Protein AF-A0A061QQW4-F1 (afdb_monomer)

pLDDT: mean 81.7, std 14.86, range [30.59, 96.06]

Nearest PDB structures (foldseek):
  6te3-assembly1_A-2  TM=8.964E-01  e=6.868E-09  Homo sapiens
  8smm-assembly1_A  TM=4.630E-01  e=2.307E-01  Xenopus laevis
  1hm8-assembly1_A  TM=4.402E-01  e=1.693E-01  Streptococcus pneumoniae
  6pd2-assembly2_B  TM=4.475E-01  e=5.838E-01  Treponema denticola ATCC 35405

Structure (mmCIF, N/CA/C/O backbone):
data_AF-A0A061QQW4-F1
#
_entry.id   AF-A0A061QQW4-F1
#
loop_
_atom_site.group_PDB
_atom_site.id
_atom_site.type_symbol
_atom_site.label_atom_id
_atom_site.label_alt_id
_atom_site.label_comp_id
_atom_site.label_asym_id
_atom_site.label_entity_id
_atom_site.label_seq_id
_atom_site.pdbx_PDB_ins_code
_atom_site.Cartn_x
_atom_site.Cartn_y
_atom_site.Cartn_z
_atom_site.occupancy
_atom_site.B_iso_or_equiv
_atom_site.auth_seq_id
_atom_site.auth_comp_id
_atom_site.auth_asym_id
_atom_site.auth_atom_id
_atom_site.pdbx_PDB_model_num
ATOM 1 N N . ARG A 1 1 ? -11.847 -22.173 -3.938 1.00 60.91 1 ARG A N 1
ATOM 2 C CA . ARG A 1 1 ? -11.052 -22.830 -2.887 1.00 60.91 1 ARG A CA 1
ATOM 3 C C . ARG A 1 1 ? -9.997 -21.823 -2.465 1.00 60.91 1 ARG A C 1
ATOM 5 O O . ARG A 1 1 ? -9.435 -21.205 -3.359 1.00 60.91 1 ARG A O 1
ATOM 12 N N . ILE A 1 2 ? -9.847 -21.577 -1.167 1.00 75.25 2 ILE A N 1
ATOM 13 C CA . ILE A 1 2 ? -8.764 -20.744 -0.624 1.00 75.25 2 ILE A CA 1
ATOM 14 C C . ILE A 1 2 ? -7.499 -21.617 -0.638 1.00 75.25 2 ILE A C 1
ATOM 16 O O . ILE A 1 2 ? -7.604 -22.810 -0.339 1.00 75.25 2 ILE A O 1
ATOM 20 N N . GLY A 1 3 ? -6.364 -21.086 -1.093 1.00 79.44 3 GLY A N 1
ATOM 21 C CA . GLY A 1 3 ? -5.099 -21.821 -1.121 1.00 79.44 3 GLY A CA 1
ATOM 22 C C . GLY A 1 3 ? -4.422 -21.847 0.252 1.00 79.44 3 GLY A C 1
ATOM 23 O O . GLY A 1 3 ? -4.821 -21.146 1.180 1.00 79.44 3 GLY A O 1
ATOM 24 N N . GLU A 1 4 ? -3.397 -22.686 0.407 1.00 81.19 4 GLU A N 1
ATOM 25 C CA . GLU A 1 4 ? -2.678 -22.854 1.685 1.00 81.19 4 GLU A CA 1
ATOM 26 C C . GLU A 1 4 ? -2.029 -21.556 2.177 1.00 81.19 4 GLU A C 1
ATOM 28 O O . GLU A 1 4 ? -1.997 -21.263 3.372 1.00 81.19 4 GLU A O 1
ATOM 33 N N . ARG A 1 5 ? -1.536 -20.763 1.230 1.00 81.75 5 ARG A N 1
ATOM 34 C CA . ARG A 1 5 ? -0.891 -19.476 1.463 1.00 81.75 5 ARG A CA 1
ATOM 35 C C . ARG A 1 5 ? -1.867 -18.442 2.017 1.00 81.75 5 ARG A C 1
ATOM 37 O O . ARG A 1 5 ? -1.595 -17.809 3.034 1.00 81.75 5 ARG A O 1
ATOM 44 N N . GLU A 1 6 ? -3.049 -18.354 1.420 1.00 84.88 6 GLU A N 1
ATOM 45 C CA . GLU A 1 6 ? -4.130 -17.512 1.920 1.00 84.88 6 GLU A CA 1
ATOM 46 C C . GLU A 1 6 ? -4.616 -17.977 3.297 1.00 84.88 6 GLU A C 1
ATOM 48 O O . GLU A 1 6 ? -4.878 -17.151 4.171 1.00 84.88 6 GLU A O 1
ATOM 53 N N . CYS A 1 7 ? -4.664 -19.292 3.541 1.00 86.56 7 CYS A N 1
ATOM 54 C CA . CYS A 1 7 ? -4.974 -19.832 4.864 1.00 86.56 7 CYS A CA 1
ATOM 55 C C . CYS A 1 7 ? -3.969 -19.375 5.932 1.00 86.56 7 CYS A C 1
ATOM 57 O O . CYS A 1 7 ? -4.384 -19.078 7.052 1.00 86.56 7 CYS A O 1
ATOM 59 N N . LEU A 1 8 ? -2.671 -19.285 5.613 1.00 89.94 8 LEU A N 1
ATOM 60 C CA . LEU A 1 8 ? -1.660 -18.788 6.551 1.00 89.94 8 LEU A CA 1
ATOM 61 C C . LEU A 1 8 ? -1.886 -17.311 6.900 1.00 89.94 8 LEU A C 1
ATOM 63 O O . LEU A 1 8 ? -1.866 -16.955 8.081 1.00 89.94 8 LEU A O 1
ATOM 67 N N . SER A 1 9 ? -2.152 -16.471 5.897 1.00 91.19 9 SER A N 1
ATOM 68 C CA . SER A 1 9 ? -2.446 -15.052 6.112 1.00 91.19 9 SER A CA 1
ATOM 69 C C . SER A 1 9 ? -3.675 -14.864 7.002 1.00 91.19 9 SER A C 1
ATOM 71 O O . SER A 1 9 ? -3.590 -14.225 8.055 1.00 91.19 9 SER A O 1
ATOM 73 N N . ILE A 1 10 ? -4.781 -15.534 6.656 1.00 91.81 10 ILE A N 1
ATOM 74 C CA . ILE A 1 10 ? -6.038 -15.506 7.416 1.00 91.81 10 ILE A CA 1
ATOM 75 C C . ILE A 1 10 ? -5.817 -15.987 8.852 1.00 91.81 10 ILE A C 1
ATOM 77 O O . ILE A 1 10 ? -6.277 -15.350 9.798 1.00 91.81 10 ILE A O 1
ATOM 81 N N . ARG A 1 11 ? -5.082 -17.090 9.036 1.00 92.75 11 ARG A N 1
ATOM 82 C CA . ARG A 1 11 ? -4.777 -17.629 10.364 1.00 92.75 11 ARG A CA 1
ATOM 83 C C . ARG A 1 11 ? -3.997 -16.627 11.209 1.00 92.75 11 ARG A C 1
ATOM 85 O O . ARG A 1 11 ? -4.360 -16.423 12.364 1.00 92.75 11 ARG A O 1
ATOM 92 N N . SER A 1 12 ? -2.963 -15.998 10.647 1.00 94.25 12 SER A N 1
ATOM 93 C CA . SER A 1 12 ? -2.168 -15.008 11.383 1.00 94.25 12 SER A CA 1
ATOM 94 C C . SER A 1 12 ? -3.004 -13.792 11.790 1.00 94.25 12 SER A C 1
ATOM 96 O O . SER A 1 12 ? -2.919 -13.353 12.930 1.00 94.25 12 SER A O 1
ATOM 98 N N . ALA A 1 13 ? -3.900 -13.313 10.923 1.00 93.44 13 ALA A N 1
ATOM 99 C CA . ALA A 1 13 ? -4.817 -12.228 11.255 1.00 93.44 13 ALA A CA 1
ATOM 100 C C . ALA A 1 13 ? -5.770 -12.587 12.404 1.00 93.44 13 ALA A C 1
ATOM 102 O O . ALA A 1 13 ? -5.900 -11.819 13.356 1.00 93.44 13 ALA A O 1
ATOM 103 N N . ILE A 1 14 ? -6.401 -13.766 12.346 1.00 92.25 14 ILE A N 1
ATOM 104 C CA . ILE A 1 14 ? -7.318 -14.241 13.395 1.00 92.25 14 ILE A CA 1
ATOM 105 C C . ILE A 1 14 ? -6.585 -14.349 14.736 1.00 92.25 14 ILE A C 1
ATOM 107 O O . ILE A 1 14 ? -7.100 -13.890 15.752 1.00 92.25 14 ILE A O 1
ATOM 111 N N . GLN A 1 15 ? -5.363 -14.890 14.742 1.00 94.12 15 GLN A N 1
ATOM 112 C CA . GLN A 1 15 ? -4.536 -14.991 15.950 1.00 94.12 15 GLN A CA 1
ATOM 113 C C . GLN A 1 15 ? -4.197 -13.625 16.562 1.00 94.12 15 GLN A C 1
ATOM 115 O O . GLN A 1 15 ? -4.036 -13.528 17.775 1.00 94.12 15 GLN A O 1
ATOM 120 N N . GLN A 1 16 ? -4.119 -12.577 15.741 1.00 94.62 16 GLN A N 1
ATOM 121 C CA . GLN A 1 16 ? -3.886 -11.198 16.174 1.00 94.62 16 GLN A CA 1
ATOM 122 C C . GLN A 1 16 ? -5.186 -10.428 16.485 1.00 94.62 16 GLN A C 1
ATOM 124 O O . GLN A 1 16 ? -5.151 -9.225 16.752 1.00 94.62 16 GLN A O 1
ATOM 129 N N . GLY A 1 17 ? -6.349 -11.088 16.435 1.00 91.69 17 GLY A N 1
ATOM 130 C CA . GLY A 1 17 ? -7.650 -10.454 16.662 1.00 91.69 17 GLY A CA 1
ATOM 131 C C . GLY A 1 17 ? -8.047 -9.460 15.566 1.00 91.69 17 GLY A C 1
ATOM 132 O O . GLY A 1 17 ? -8.773 -8.503 15.836 1.00 91.69 17 GLY A O 1
ATOM 133 N N . ILE A 1 18 ? -7.554 -9.642 14.338 1.00 91.38 18 ILE A N 1
ATOM 134 C CA . ILE A 1 18 ? -7.845 -8.761 13.203 1.00 91.38 18 ILE A CA 1
ATOM 135 C C . ILE A 1 18 ? -9.147 -9.181 12.525 1.00 91.38 18 ILE A C 1
ATOM 137 O O . ILE A 1 18 ? -9.332 -10.340 12.155 1.00 91.38 18 ILE A O 1
ATOM 141 N N . PHE A 1 19 ? -10.044 -8.213 12.322 1.00 86.50 19 PHE A N 1
ATOM 142 C CA . PHE A 1 19 ? -11.269 -8.437 11.562 1.00 86.50 19 PHE A CA 1
ATOM 143 C C . PHE A 1 19 ? -10.961 -8.385 10.064 1.00 86.50 19 PHE A C 1
ATOM 145 O O . PHE A 1 19 ? -10.595 -7.336 9.533 1.00 86.50 19 PHE A O 1
ATOM 152 N N . LEU A 1 20 ? -11.109 -9.521 9.383 1.00 90.31 20 LEU A N 1
ATOM 153 C CA . LEU A 1 20 ? -10.823 -9.641 7.957 1.00 90.31 20 LEU A CA 1
ATOM 154 C C . LEU A 1 20 ? -12.093 -9.636 7.109 1.00 90.31 20 LEU A C 1
ATOM 156 O O . LEU A 1 20 ? -13.053 -10.359 7.377 1.00 90.31 20 LEU A O 1
ATOM 160 N N . ARG A 1 21 ? -12.030 -8.915 5.988 1.00 91.75 21 ARG A N 1
ATOM 161 C CA . ARG A 1 21 ? -12.929 -9.098 4.848 1.00 91.75 21 ARG A CA 1
ATOM 162 C C . ARG A 1 21 ? -12.116 -9.600 3.661 1.00 91.75 21 ARG A C 1
ATOM 164 O O . ARG A 1 21 ? -11.264 -8.884 3.148 1.00 91.75 21 ARG A O 1
ATOM 171 N N . ILE A 1 22 ? -12.411 -10.812 3.198 1.00 91.12 22 ILE A N 1
ATOM 172 C CA . ILE A 1 22 ? -11.785 -11.368 1.994 1.00 91.12 22 ILE A CA 1
ATOM 173 C C . ILE A 1 22 ? -12.617 -10.956 0.781 1.00 91.12 22 ILE A C 1
ATOM 175 O O . ILE A 1 22 ? -13.803 -11.279 0.693 1.00 91.12 22 ILE A O 1
ATOM 179 N N . LEU A 1 23 ? -11.998 -10.240 -0.153 1.00 90.44 23 LEU A N 1
ATOM 180 C CA . LEU A 1 23 ? -12.663 -9.734 -1.350 1.00 90.44 23 LEU A CA 1
ATOM 181 C C . LEU A 1 23 ? -12.553 -10.730 -2.511 1.00 90.44 23 LEU A C 1
ATOM 183 O O . LEU A 1 23 ? -11.551 -11.427 -2.659 1.00 90.44 23 LEU A O 1
ATOM 187 N N . GLY A 1 24 ? -13.593 -10.802 -3.344 1.00 84.75 24 GLY A N 1
ATOM 188 C CA . GLY A 1 24 ? -13.603 -11.628 -4.557 1.00 84.75 24 GLY A CA 1
ATOM 189 C C . GLY A 1 24 ? -14.063 -13.078 -4.377 1.00 84.75 24 GLY A C 1
ATOM 190 O O . GLY A 1 24 ? -14.166 -13.804 -5.369 1.00 84.75 24 GLY A O 1
ATOM 191 N N . LEU A 1 25 ? -14.385 -13.509 -3.151 1.00 83.31 25 LEU A N 1
ATOM 192 C CA . LEU A 1 25 ? -14.963 -14.838 -2.898 1.00 83.31 25 LEU A CA 1
ATOM 193 C C . LEU A 1 25 ? -16.448 -14.922 -3.268 1.00 83.31 25 LEU A C 1
ATOM 195 O O . LEU A 1 25 ? -16.889 -15.952 -3.778 1.00 83.31 25 LEU A O 1
ATOM 199 N N . ASP A 1 26 ? -17.184 -13.843 -3.015 1.00 78.56 26 ASP A N 1
ATOM 200 C CA . ASP A 1 26 ? -18.627 -13.688 -3.203 1.00 78.56 26 ASP A CA 1
ATOM 201 C C . ASP A 1 26 ? -19.022 -13.453 -4.667 1.00 78.56 26 ASP A C 1
ATOM 203 O O . ASP A 1 26 ? -20.079 -13.903 -5.098 1.00 78.56 26 ASP A O 1
ATOM 207 N N . ASN A 1 27 ? -18.162 -12.804 -5.457 1.00 76.00 27 ASN A N 1
ATOM 208 C CA . ASN A 1 27 ? -18.462 -12.465 -6.849 1.00 76.00 27 ASN A CA 1
ATOM 209 C C . ASN A 1 27 ? -17.333 -12.837 -7.821 1.00 76.00 27 ASN A C 1
ATOM 211 O O . ASN A 1 27 ? -16.778 -12.003 -8.541 1.00 76.00 27 ASN A O 1
ATOM 215 N N . LYS A 1 28 ? -16.980 -14.127 -7.854 1.00 74.56 28 LYS A N 1
ATOM 216 C CA . LYS A 1 28 ? -15.908 -14.642 -8.725 1.00 74.56 28 LYS A CA 1
ATOM 217 C C . LYS A 1 28 ? -16.123 -14.301 -10.197 1.00 74.56 28 LYS A C 1
ATOM 219 O O . LYS A 1 28 ? -15.152 -14.021 -10.894 1.00 74.56 28 LYS A O 1
ATOM 224 N N . SER A 1 29 ? -17.364 -14.319 -10.686 1.00 73.75 29 SER A N 1
ATOM 225 C CA . SER A 1 29 ? -17.683 -14.063 -12.097 1.00 73.75 29 SER A CA 1
ATOM 226 C C . SER A 1 29 ? -17.419 -12.611 -12.509 1.00 73.75 29 SER A C 1
ATOM 228 O O . SER A 1 29 ? -16.962 -12.387 -13.627 1.00 73.75 29 SER A O 1
ATOM 230 N N . LYS A 1 30 ? -17.636 -11.634 -11.617 1.00 78.88 30 LYS A N 1
ATOM 231 C CA . LYS A 1 30 ? -17.323 -10.219 -11.874 1.00 78.88 30 LYS A CA 1
ATOM 232 C C . LYS A 1 30 ? -15.825 -10.005 -12.068 1.00 78.88 30 LYS A C 1
ATOM 234 O O . LYS A 1 30 ? -15.410 -9.417 -13.062 1.00 78.88 30 LYS A O 1
ATOM 239 N N . TYR A 1 31 ? -15.009 -10.519 -11.151 1.00 78.12 31 TYR A N 1
ATOM 240 C CA . TYR A 1 31 ? -13.570 -10.251 -11.170 1.00 78.12 31 TYR A CA 1
ATOM 241 C C . TYR A 1 31 ? -12.816 -11.148 -12.161 1.00 78.12 31 TYR A C 1
ATOM 243 O O . TYR A 1 31 ? -11.872 -10.692 -12.798 1.00 78.12 31 TYR A O 1
ATOM 251 N N . SER A 1 32 ? -13.242 -12.400 -12.363 1.00 71.62 32 SER A N 1
ATOM 252 C CA . SER A 1 32 ? -12.572 -13.349 -13.276 1.00 71.62 32 SER A CA 1
ATOM 253 C C . SER A 1 32 ? -12.598 -12.945 -14.753 1.00 71.62 32 SER A C 1
ATOM 255 O O . SER A 1 32 ? -11.720 -13.374 -15.497 1.00 71.62 32 SER A O 1
ATOM 257 N N . LYS A 1 33 ? -13.546 -12.097 -15.170 1.00 68.25 33 LYS A N 1
ATOM 258 C CA . LYS A 1 33 ? -13.675 -11.614 -16.555 1.00 68.25 33 LYS A CA 1
ATOM 259 C C . LYS A 1 33 ? -12.662 -10.530 -16.940 1.00 68.25 33 LYS A C 1
ATOM 261 O O . LYS A 1 33 ? -12.526 -10.225 -18.119 1.00 68.25 33 LYS A O 1
ATOM 266 N N . MET A 1 34 ? -11.945 -9.940 -15.981 1.00 69.25 34 MET A N 1
ATOM 267 C CA . MET A 1 34 ? -10.927 -8.932 -16.289 1.00 69.25 34 MET A CA 1
ATOM 268 C C . MET A 1 34 ? -9.671 -9.581 -16.874 1.00 69.25 34 MET A C 1
ATOM 270 O O . MET A 1 34 ? -9.133 -10.516 -16.274 1.00 69.25 34 MET A O 1
ATOM 274 N N . ALA A 1 35 ? -9.174 -9.038 -17.989 1.00 66.12 35 ALA A N 1
ATOM 275 C CA . ALA A 1 35 ? -8.002 -9.555 -18.698 1.00 66.12 35 ALA A CA 1
ATOM 276 C C . ALA A 1 35 ? -6.727 -9.570 -17.837 1.00 66.12 35 ALA A C 1
ATOM 278 O O . ALA A 1 35 ? -5.972 -10.534 -17.902 1.00 66.12 35 ALA A O 1
ATOM 279 N N . ASN A 1 36 ? -6.511 -8.555 -16.987 1.00 72.00 36 ASN A N 1
ATOM 280 C CA . ASN A 1 36 ? -5.382 -8.545 -16.058 1.00 72.00 36 ASN A CA 1
ATOM 281 C C . ASN A 1 36 ? -5.811 -8.987 -14.644 1.00 72.00 36 ASN A C 1
ATOM 283 O O . ASN A 1 36 ? -6.579 -8.273 -13.990 1.00 72.00 36 ASN A O 1
ATOM 287 N N . PRO A 1 37 ? -5.306 -10.128 -14.136 1.00 70.44 37 PRO A N 1
ATOM 288 C CA . PRO A 1 37 ? -5.645 -10.623 -12.809 1.00 70.44 37 PRO A CA 1
ATOM 289 C C . PRO A 1 37 ? -5.233 -9.713 -11.655 1.00 70.44 37 PRO A C 1
ATOM 291 O O . PRO A 1 37 ? -5.935 -9.677 -10.647 1.00 70.44 37 PRO A O 1
ATOM 294 N N . LYS A 1 38 ? -4.132 -8.969 -11.786 1.00 73.19 38 LYS A N 1
ATOM 295 C CA . LYS A 1 38 ? -3.582 -8.167 -10.687 1.00 73.19 38 LYS A CA 1
ATOM 296 C C . LYS A 1 38 ? -4.407 -6.917 -10.406 1.00 73.19 38 LYS A C 1
ATOM 298 O O . LYS A 1 38 ? -4.634 -6.572 -9.253 1.00 73.19 38 LYS A O 1
ATOM 303 N N . PHE A 1 39 ? -4.988 -6.316 -11.442 1.00 81.06 39 PHE A N 1
ATOM 304 C CA . PHE A 1 39 ? -5.866 -5.155 -11.287 1.00 81.06 39 PHE A CA 1
ATOM 305 C C . PHE A 1 39 ? -7.248 -5.494 -10.699 1.00 81.06 39 PHE A C 1
ATOM 307 O O . PHE A 1 39 ? -7.961 -4.606 -10.229 1.00 81.06 39 PHE A O 1
ATOM 314 N N . ARG A 1 40 ? -7.627 -6.784 -10.662 1.00 85.69 40 ARG A N 1
ATOM 315 C CA . ARG A 1 40 ? -8.893 -7.246 -10.061 1.00 85.69 40 ARG A CA 1
ATOM 316 C C . ARG A 1 40 ? -9.012 -6.843 -8.597 1.00 85.69 40 ARG A C 1
ATOM 318 O O . ARG A 1 40 ? -10.114 -6.547 -8.147 1.00 85.69 40 ARG A O 1
ATOM 325 N N . LYS A 1 41 ? -7.894 -6.808 -7.865 1.00 88.25 41 LYS A N 1
ATOM 326 C CA . LYS A 1 41 ? -7.893 -6.439 -6.445 1.00 88.25 41 LYS A CA 1
ATOM 327 C C . LYS A 1 41 ? -8.230 -4.962 -6.239 1.00 88.25 41 LYS A C 1
ATOM 329 O O . LYS A 1 41 ? -9.022 -4.653 -5.360 1.00 88.25 41 LYS A O 1
ATOM 334 N N . VAL A 1 42 ? -7.740 -4.075 -7.110 1.00 90.12 42 VAL A N 1
ATOM 335 C CA . VAL A 1 42 ? -8.072 -2.640 -7.073 1.00 90.12 42 VAL A CA 1
ATOM 336 C C . VAL A 1 42 ? -9.574 -2.440 -7.302 1.00 90.12 42 VAL A C 1
ATOM 338 O O . VAL A 1 42 ? -10.218 -1.712 -6.549 1.00 90.12 42 VAL A O 1
ATOM 341 N N . LEU A 1 43 ? -10.162 -3.155 -8.272 1.00 88.69 43 LEU A N 1
ATOM 342 C CA . LEU A 1 43 ? -11.611 -3.123 -8.505 1.00 88.69 43 LEU A CA 1
ATOM 343 C C . LEU A 1 43 ? -12.406 -3.691 -7.319 1.00 88.69 43 LEU A C 1
ATOM 345 O O . LEU A 1 43 ? -13.399 -3.101 -6.904 1.00 88.69 43 LEU A O 1
ATOM 349 N N . ALA A 1 44 ? -11.971 -4.814 -6.749 1.00 91.00 44 ALA A N 1
ATOM 350 C CA . ALA A 1 44 ? -12.659 -5.423 -5.616 1.00 91.00 44 ALA A CA 1
ATOM 351 C C . ALA A 1 44 ? -12.653 -4.507 -4.380 1.00 91.00 44 ALA A C 1
ATOM 353 O O . ALA A 1 44 ? -13.666 -4.389 -3.689 1.00 91.00 44 ALA A O 1
ATOM 354 N N . VAL A 1 45 ? -11.541 -3.809 -4.124 1.00 93.00 45 VAL A N 1
ATOM 355 C CA . VAL A 1 45 ? -11.460 -2.799 -3.060 1.00 93.00 45 VAL A CA 1
ATOM 356 C C . VAL A 1 45 ? -12.349 -1.599 -3.371 1.00 93.00 45 VAL A C 1
ATOM 358 O O . VAL A 1 45 ? -13.037 -1.115 -2.476 1.00 93.00 45 VAL A O 1
ATOM 361 N N . HIS A 1 46 ? -12.389 -1.141 -4.626 1.00 92.56 46 HIS A N 1
ATOM 362 C CA . HIS A 1 46 ? -13.281 -0.059 -5.042 1.00 92.56 46 HIS A CA 1
ATOM 363 C C . HIS A 1 46 ? -14.745 -0.376 -4.726 1.00 92.56 46 HIS A C 1
ATOM 365 O O . HIS A 1 46 ? -15.442 0.459 -4.149 1.00 92.56 46 HIS A O 1
ATOM 371 N N . ASP A 1 47 ? -15.197 -1.579 -5.089 1.00 92.00 47 ASP A N 1
ATOM 372 C CA . ASP A 1 47 ? -16.556 -2.052 -4.827 1.00 92.00 47 ASP A CA 1
ATOM 373 C C . ASP A 1 47 ? -16.836 -2.159 -3.325 1.00 92.00 47 ASP A C 1
ATOM 375 O O . ASP A 1 47 ? -17.892 -1.737 -2.857 1.00 92.00 47 ASP A O 1
ATOM 379 N N . PHE A 1 48 ? -15.878 -2.681 -2.553 1.00 93.31 48 PHE A N 1
ATOM 380 C CA . PHE A 1 48 ? -15.998 -2.764 -1.100 1.00 93.31 48 PHE A CA 1
ATOM 381 C C . PHE A 1 48 ? -16.168 -1.382 -0.462 1.00 93.31 48 PHE A C 1
ATOM 383 O O . PHE A 1 48 ? -17.033 -1.203 0.398 1.00 93.31 48 PHE A O 1
ATOM 390 N N . LEU A 1 49 ? -15.399 -0.396 -0.926 1.00 93.81 49 LEU A N 1
ATOM 391 C CA . LEU A 1 49 ? -15.433 0.973 -0.421 1.00 93.81 49 LEU A CA 1
ATOM 392 C C . LEU A 1 49 ? -16.750 1.707 -0.726 1.00 93.81 49 LEU A C 1
ATOM 394 O O . LEU A 1 49 ? -17.077 2.649 -0.010 1.00 93.81 49 LEU A O 1
ATOM 398 N N . GLN A 1 50 ? -17.552 1.255 -1.703 1.00 92.19 50 GLN A N 1
ATOM 399 C CA . GLN A 1 50 ? -18.881 1.837 -1.966 1.00 92.19 50 GLN A CA 1
ATOM 400 C C . GLN A 1 50 ? -19.884 1.601 -0.827 1.00 92.19 50 GLN A C 1
ATOM 402 O O . GLN A 1 50 ? -20.891 2.299 -0.749 1.00 92.19 50 GLN A O 1
ATOM 407 N N . ASN A 1 51 ? -19.619 0.641 0.064 1.00 92.50 51 ASN A N 1
ATOM 408 C CA . ASN A 1 51 ? -20.504 0.337 1.193 1.00 92.50 51 ASN A CA 1
ATOM 409 C C . ASN A 1 51 ? -20.352 1.319 2.364 1.00 92.50 51 ASN A C 1
ATOM 411 O O . ASN A 1 51 ? -21.068 1.205 3.357 1.00 92.50 51 ASN A O 1
ATOM 415 N N . PHE A 1 52 ? -19.413 2.261 2.281 1.00 92.00 52 PHE A N 1
ATOM 416 C CA . PHE A 1 52 ? -19.124 3.201 3.355 1.00 92.00 52 PHE A CA 1
ATOM 417 C C . PHE A 1 52 ? -19.598 4.610 3.001 1.00 92.00 52 PHE A C 1
ATOM 419 O O . PHE A 1 52 ? -19.453 5.078 1.871 1.00 92.00 52 PHE A O 1
ATOM 426 N N . SER A 1 53 ? -20.144 5.320 3.991 1.00 88.25 53 SER A N 1
ATOM 427 C CA . SER A 1 53 ? -20.491 6.731 3.827 1.00 88.25 53 SER A CA 1
ATOM 428 C C . SER A 1 53 ? -19.231 7.591 3.685 1.00 88.25 53 SER A C 1
ATOM 430 O O . SER A 1 53 ? -18.175 7.281 4.233 1.00 88.25 53 SER A O 1
ATOM 432 N N . ARG A 1 54 ? -19.355 8.751 3.029 1.00 78.81 54 ARG A N 1
ATOM 433 C CA . ARG A 1 54 ? -18.268 9.750 2.962 1.00 78.81 54 ARG A CA 1
ATOM 434 C C . ARG A 1 54 ? -17.843 10.284 4.335 1.00 78.81 54 ARG A C 1
ATOM 436 O O . ARG A 1 54 ? -16.737 10.785 4.476 1.00 78.81 54 ARG A O 1
ATOM 443 N N . SER A 1 55 ? -18.724 10.197 5.332 1.00 80.88 55 SER A N 1
ATOM 444 C CA . SER A 1 55 ? -18.454 10.586 6.720 1.00 80.88 55 SER A CA 1
ATOM 445 C C . SER A 1 55 ? -17.792 9.479 7.547 1.00 80.88 55 SER A C 1
ATOM 447 O O . SER A 1 55 ? -17.507 9.696 8.726 1.00 80.88 55 SER A O 1
ATOM 449 N N . ASN A 1 56 ? -17.559 8.298 6.966 1.00 85.81 56 ASN A N 1
ATOM 450 C CA . ASN A 1 56 ? -16.939 7.184 7.660 1.00 85.81 56 ASN A CA 1
ATOM 451 C C . ASN A 1 56 ? -15.480 7.520 8.018 1.00 85.81 56 ASN A C 1
ATOM 453 O O . ASN A 1 56 ? -14.677 7.871 7.157 1.00 85.81 56 ASN A O 1
ATOM 457 N N . ARG A 1 57 ? -15.154 7.405 9.310 1.00 83.69 57 ARG A N 1
ATOM 458 C CA . ARG A 1 57 ? -13.816 7.679 9.864 1.00 83.69 57 ARG A CA 1
ATOM 459 C C . ARG A 1 57 ? -13.035 6.409 10.204 1.00 83.69 57 ARG A C 1
ATOM 461 O O . ARG A 1 57 ? -12.050 6.471 10.936 1.00 83.69 57 ARG A O 1
ATOM 468 N N . SER A 1 58 ? -13.496 5.251 9.742 1.00 89.94 58 SER A N 1
ATOM 469 C CA . SER A 1 58 ? -12.780 3.995 9.921 1.00 89.94 58 SER A CA 1
ATOM 470 C C . SER A 1 58 ? -11.475 4.019 9.128 1.00 89.94 58 SER A C 1
ATOM 472 O O . SER A 1 58 ? -11.349 4.699 8.108 1.00 89.94 58 SER A O 1
ATOM 474 N N . VAL A 1 59 ? -10.504 3.249 9.608 1.00 91.25 59 VAL A N 1
ATOM 475 C CA . VAL A 1 59 ? -9.246 2.997 8.907 1.00 91.25 59 VAL A CA 1
ATOM 476 C C . VAL A 1 59 ? -9.344 1.644 8.221 1.00 91.25 59 VAL A C 1
ATOM 478 O O . VAL A 1 59 ? -9.793 0.667 8.819 1.00 91.25 59 VAL A O 1
ATOM 481 N N . LEU A 1 60 ? -8.929 1.603 6.961 1.00 93.50 60 LEU A N 1
ATOM 482 C CA . LEU A 1 60 ? -8.822 0.397 6.162 1.00 93.50 60 LEU A CA 1
ATOM 483 C C . LEU A 1 60 ? -7.349 0.008 6.041 1.00 93.50 60 LEU A C 1
ATOM 485 O O . LEU A 1 60 ? -6.531 0.819 5.614 1.00 93.50 60 LEU A O 1
ATOM 489 N N . LEU A 1 61 ? -7.042 -1.250 6.350 1.00 95.31 61 LEU A N 1
ATOM 490 C CA . LEU A 1 61 ? -5.800 -1.904 5.958 1.00 95.31 61 LEU A CA 1
ATOM 491 C C . LEU A 1 61 ? -6.095 -2.837 4.779 1.00 95.31 61 LEU A C 1
ATOM 493 O O . LEU A 1 61 ? -6.870 -3.784 4.914 1.00 95.31 61 LEU A O 1
ATOM 497 N N . PHE A 1 62 ? -5.471 -2.573 3.638 1.00 95.81 62 PHE A N 1
ATOM 498 C CA . PHE A 1 62 ? -5.456 -3.473 2.494 1.00 95.81 62 PHE A CA 1
ATOM 499 C C . PHE A 1 62 ? -4.158 -4.280 2.480 1.00 95.81 62 PHE A C 1
ATOM 501 O O . PHE A 1 62 ? -3.081 -3.739 2.733 1.00 95.81 62 PHE A O 1
ATOM 508 N N . ALA A 1 63 ? -4.271 -5.564 2.150 1.00 95.00 63 ALA A N 1
ATOM 509 C CA . ALA A 1 63 ? -3.150 -6.479 2.028 1.00 95.00 63 ALA A CA 1
ATOM 510 C C . ALA A 1 63 ? -3.451 -7.566 0.986 1.00 95.00 63 ALA A C 1
ATOM 512 O O . ALA A 1 63 ? -4.590 -8.036 0.885 1.00 95.00 63 ALA A O 1
ATOM 513 N N . ASP A 1 64 ? -2.428 -7.993 0.248 1.00 92.62 64 ASP A N 1
ATOM 514 C CA . ASP A 1 64 ? -2.478 -9.207 -0.560 1.00 92.62 64 ASP A CA 1
ATOM 515 C C . ASP A 1 64 ? -2.718 -10.425 0.348 1.00 92.62 64 ASP A C 1
ATOM 517 O O . ASP A 1 64 ? -2.229 -10.508 1.473 1.00 92.62 64 ASP A O 1
ATOM 521 N N . ALA A 1 65 ? -3.515 -11.380 -0.131 1.00 88.12 65 ALA A N 1
ATOM 522 C CA . ALA A 1 65 ? -3.971 -12.486 0.708 1.00 88.12 65 ALA A CA 1
ATOM 523 C C . ALA A 1 65 ? -2.953 -13.633 0.814 1.00 88.12 65 ALA A C 1
ATOM 525 O O . ALA A 1 65 ? -2.986 -14.384 1.781 1.00 88.12 65 ALA A O 1
ATOM 526 N N . SER A 1 66 ? -2.080 -13.820 -0.178 1.00 87.12 66 SER A N 1
ATOM 527 C CA . SER A 1 66 ? -1.247 -15.025 -0.302 1.00 87.12 66 SER A CA 1
ATOM 528 C C . SER A 1 66 ? 0.084 -14.966 0.451 1.00 87.12 66 SER A C 1
ATOM 530 O O . SER A 1 66 ? 0.663 -15.990 0.796 1.00 87.12 66 SER A O 1
ATOM 532 N N . ASP A 1 67 ? 0.631 -13.784 0.665 1.00 89.38 67 ASP A N 1
ATOM 533 C CA . ASP A 1 67 ? 2.033 -13.598 1.046 1.00 89.38 67 ASP A CA 1
ATOM 534 C C . ASP A 1 67 ? 2.201 -12.516 2.114 1.00 89.38 67 ASP A C 1
ATOM 536 O O . ASP A 1 67 ? 3.263 -11.916 2.262 1.00 89.38 67 ASP A O 1
ATOM 540 N N . VAL A 1 68 ? 1.154 -12.331 2.921 1.00 92.44 68 VAL A N 1
ATOM 541 C CA . VAL A 1 68 ? 1.132 -11.424 4.068 1.00 92.44 68 VAL A CA 1
ATOM 542 C C . VAL A 1 68 ? 0.911 -12.205 5.356 1.00 92.44 68 VAL A C 1
ATOM 544 O O . VAL A 1 68 ? 0.038 -13.067 5.435 1.00 92.44 68 VAL A O 1
ATOM 547 N N . ILE A 1 69 ? 1.683 -11.864 6.386 1.00 92.69 69 ILE A N 1
ATOM 548 C CA . ILE A 1 69 ? 1.521 -12.360 7.754 1.00 92.69 69 ILE A CA 1
ATOM 549 C C . ILE A 1 69 ? 1.350 -11.154 8.673 1.00 92.69 69 ILE A C 1
ATOM 551 O O . ILE A 1 69 ? 2.096 -10.179 8.575 1.00 92.69 69 ILE A O 1
ATOM 555 N N . TYR A 1 70 ? 0.388 -11.235 9.587 1.00 93.25 70 TYR A N 1
ATOM 556 C CA . TYR A 1 70 ? 0.127 -10.192 10.572 1.00 93.25 70 TYR A CA 1
ATOM 557 C C . TYR A 1 70 ? 0.885 -10.488 11.866 1.00 93.25 70 TYR A C 1
ATOM 559 O O . TYR A 1 70 ? 0.729 -11.556 12.458 1.00 93.25 70 TYR A O 1
ATOM 567 N N . LEU A 1 71 ? 1.718 -9.537 12.297 1.00 91.94 71 LEU A N 1
ATOM 568 C CA . LEU A 1 71 ? 2.554 -9.673 13.497 1.00 91.94 71 LEU A CA 1
ATOM 569 C C . LEU A 1 71 ? 2.019 -8.908 14.714 1.00 91.94 71 LEU A C 1
ATOM 571 O O . LEU A 1 71 ? 2.419 -9.225 15.829 1.00 91.94 71 LEU A O 1
ATOM 575 N N . GLY A 1 72 ? 1.126 -7.941 14.504 1.00 90.38 72 GLY A N 1
ATOM 576 C CA . GLY A 1 72 ? 0.481 -7.165 15.563 1.00 90.38 72 GLY A CA 1
ATOM 577 C C . GLY A 1 72 ? -1.030 -7.097 15.359 1.00 90.38 72 GLY A C 1
ATOM 578 O O . GLY A 1 72 ? -1.515 -7.270 14.240 1.00 90.38 72 GLY A O 1
ATOM 579 N N . GLY A 1 73 ? -1.773 -6.852 16.437 1.00 93.44 73 GLY A N 1
ATOM 580 C CA . GLY A 1 73 ? -3.238 -6.767 16.416 1.00 93.44 73 GLY A CA 1
ATOM 581 C C . GLY A 1 73 ? -3.788 -5.396 16.017 1.00 93.44 73 GLY A C 1
ATOM 582 O O . GLY A 1 73 ? -3.046 -4.424 15.873 1.00 93.44 73 GLY A O 1
ATOM 583 N N . ASN A 1 74 ? -5.118 -5.289 15.904 1.00 91.56 74 ASN A N 1
ATOM 584 C CA . ASN A 1 74 ? -5.813 -4.067 15.455 1.00 91.56 74 ASN A CA 1
ATOM 585 C C . ASN A 1 74 ? -5.354 -2.796 16.186 1.00 91.56 74 ASN A C 1
ATOM 587 O O . ASN A 1 74 ? -5.101 -1.772 15.556 1.00 91.56 74 ASN A O 1
ATOM 591 N N . GLN A 1 75 ? -5.241 -2.854 17.518 1.00 91.69 75 GLN A N 1
ATOM 592 C CA . GLN A 1 75 ? -4.848 -1.690 18.316 1.00 91.69 75 GLN A CA 1
ATOM 593 C C . GLN A 1 75 ? -3.396 -1.279 18.071 1.00 91.69 75 GLN A C 1
ATOM 595 O O . GLN A 1 75 ? -3.097 -0.088 18.058 1.00 91.69 75 GLN A O 1
ATOM 600 N N . GLU A 1 76 ? -2.493 -2.243 17.899 1.00 93.38 76 GLU A N 1
ATOM 601 C CA . GLU A 1 76 ? -1.081 -1.974 17.637 1.00 93.38 76 GLU A CA 1
ATOM 602 C C . GLU A 1 76 ? -0.896 -1.384 16.241 1.00 93.38 76 GLU A C 1
ATOM 604 O O . GLU A 1 76 ? -0.271 -0.334 16.105 1.00 93.38 76 GLU A O 1
ATOM 609 N N . ILE A 1 77 ? -1.523 -1.990 15.229 1.00 93.00 77 ILE A N 1
ATOM 610 C CA . ILE A 1 77 ? -1.531 -1.481 13.853 1.00 93.00 77 ILE A CA 1
ATOM 611 C C . ILE A 1 77 ? -2.079 -0.051 13.825 1.00 93.00 77 ILE A C 1
ATOM 613 O O . ILE A 1 77 ? -1.445 0.842 13.264 1.00 93.00 77 ILE A O 1
A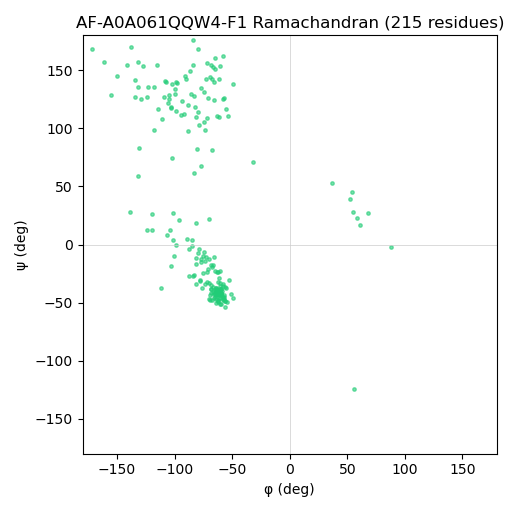TOM 617 N N . PHE A 1 78 ? -3.218 0.199 14.479 1.00 91.56 78 PHE A N 1
ATOM 618 C CA . PHE A 1 78 ? -3.823 1.529 14.523 1.00 91.56 78 PHE A CA 1
ATOM 619 C C . PHE A 1 78 ? -2.945 2.550 15.260 1.00 91.56 78 PHE A C 1
ATOM 621 O O . PHE A 1 78 ? -2.758 3.664 14.776 1.00 91.56 78 PHE A O 1
ATOM 628 N N . LYS A 1 79 ? -2.346 2.183 16.401 1.00 91.94 79 LYS A N 1
ATOM 629 C CA . LYS A 1 79 ? -1.404 3.057 17.123 1.00 91.94 79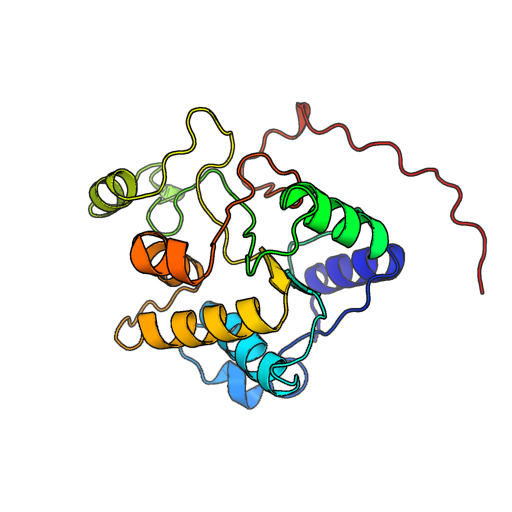 LYS A CA 1
ATOM 630 C C . LYS A 1 79 ? -0.177 3.379 16.276 1.00 91.94 79 LYS A C 1
ATOM 632 O O . LYS A 1 79 ? 0.255 4.529 16.260 1.00 91.94 79 LYS A O 1
ATOM 637 N N . SER A 1 80 ? 0.372 2.396 15.570 1.00 91.88 80 SER A N 1
ATOM 638 C CA . SER A 1 80 ? 1.502 2.602 14.666 1.00 91.88 80 SER A CA 1
ATOM 639 C C . SER A 1 80 ? 1.116 3.502 13.496 1.00 91.88 80 SER A C 1
ATOM 641 O O . SER A 1 80 ? 1.896 4.383 13.148 1.00 91.88 80 SER A O 1
ATOM 643 N N . TYR A 1 81 ? -0.091 3.352 12.940 1.00 91.62 81 TYR A N 1
ATOM 644 C CA . TYR A 1 81 ? -0.629 4.223 11.890 1.00 91.62 81 TYR A CA 1
ATOM 645 C C . TYR A 1 81 ? -0.739 5.678 12.363 1.00 91.62 81 TYR A C 1
ATOM 647 O O . TYR A 1 81 ? -0.178 6.581 11.748 1.00 91.62 81 TYR A O 1
ATOM 655 N N . VAL A 1 82 ? -1.371 5.908 13.516 1.00 90.12 82 VAL A N 1
ATOM 656 C CA . VAL A 1 82 ? -1.502 7.249 14.110 1.00 90.12 82 VAL A CA 1
ATOM 657 C C . VAL A 1 82 ? -0.134 7.850 14.445 1.00 90.12 82 VAL A C 1
ATOM 659 O O . VAL A 1 82 ? 0.110 9.026 14.175 1.00 90.12 82 VAL A O 1
ATOM 662 N N . ARG A 1 83 ? 0.791 7.046 14.986 1.00 90.19 83 ARG A N 1
ATOM 663 C CA . ARG A 1 83 ? 2.167 7.478 15.265 1.00 90.19 83 ARG A CA 1
ATOM 664 C C . ARG A 1 83 ? 2.919 7.828 13.985 1.00 90.19 83 ARG A C 1
ATOM 666 O O . ARG A 1 83 ? 3.671 8.797 13.990 1.00 90.19 83 ARG A O 1
ATOM 673 N N . TYR A 1 84 ? 2.729 7.063 12.910 1.00 89.25 84 TYR A N 1
ATOM 674 C CA . TYR A 1 84 ? 3.331 7.346 11.609 1.00 89.25 84 TYR A CA 1
ATOM 675 C C . TYR A 1 84 ? 2.908 8.726 11.103 1.00 89.25 84 TYR A C 1
ATOM 677 O O . TYR A 1 84 ? 3.738 9.489 10.618 1.00 89.25 84 TYR A O 1
ATOM 685 N N . LEU A 1 85 ? 1.638 9.079 11.302 1.00 86.62 85 LEU A N 1
ATOM 686 C CA . LEU A 1 85 ? 1.093 10.392 10.969 1.00 86.62 85 LEU A CA 1
ATOM 687 C C . LEU A 1 85 ? 1.384 11.473 12.032 1.00 86.62 85 LEU A C 1
ATOM 689 O O . LEU A 1 85 ? 0.711 12.501 12.073 1.00 86.62 85 LEU A O 1
ATOM 693 N N . ASN A 1 86 ? 2.364 11.263 12.919 1.00 84.56 86 ASN A N 1
ATOM 694 C CA . ASN A 1 86 ? 2.735 12.190 13.998 1.00 84.56 86 ASN A CA 1
ATOM 695 C C . ASN A 1 86 ? 1.547 12.625 14.880 1.00 84.56 86 ASN A C 1
ATOM 697 O O . ASN A 1 86 ? 1.448 13.783 15.277 1.00 84.56 86 ASN A O 1
ATOM 701 N N . ASN A 1 87 ? 0.634 11.697 15.189 1.00 74.06 87 ASN A N 1
ATOM 702 C CA . ASN A 1 87 ? -0.602 11.939 15.947 1.00 74.06 87 ASN A CA 1
ATOM 703 C C . ASN A 1 87 ? -1.576 12.934 15.293 1.00 74.06 87 ASN A C 1
ATOM 705 O O . ASN A 1 87 ? -2.500 13.415 15.949 1.00 74.06 87 ASN A O 1
ATOM 709 N N . THR A 1 88 ? -1.413 13.213 14.001 1.00 61.88 88 THR A N 1
ATOM 710 C CA . THR A 1 88 ? -2.381 13.972 13.209 1.00 61.88 88 THR A CA 1
ATOM 711 C C . THR A 1 88 ? -3.119 13.010 12.290 1.00 61.88 88 THR A C 1
ATOM 713 O O . THR A 1 88 ? -2.497 12.306 11.508 1.00 61.88 88 THR A O 1
ATOM 716 N N . ILE A 1 89 ? -4.449 12.928 12.373 1.00 59.38 89 ILE A N 1
ATOM 717 C CA . ILE A 1 89 ? -5.218 12.174 11.371 1.00 59.38 89 ILE A CA 1
ATOM 718 C C . ILE A 1 89 ? -5.368 13.094 10.160 1.00 59.38 89 ILE A C 1
ATOM 720 O O . ILE A 1 89 ? -6.354 13.815 10.024 1.00 59.38 89 ILE A O 1
ATOM 724 N N . THR A 1 90 ? -4.334 13.136 9.326 1.00 62.50 90 THR A N 1
ATOM 725 C CA . THR A 1 90 ? -4.401 13.751 8.000 1.00 62.50 90 THR A CA 1
ATOM 726 C C . THR A 1 90 ? -4.979 12.746 7.005 1.00 62.50 90 THR A C 1
ATOM 728 O O . THR A 1 90 ? -4.912 11.535 7.220 1.00 62.50 90 THR A O 1
ATOM 731 N N . GLN A 1 91 ? -5.589 13.251 5.929 1.00 64.56 91 GLN A N 1
ATOM 732 C CA . GLN A 1 91 ? -6.095 12.448 4.812 1.00 64.56 91 GLN A CA 1
ATOM 733 C C . GLN A 1 91 ? -4.918 11.823 4.060 1.00 64.56 91 GLN A C 1
ATOM 735 O O . GLN A 1 91 ? -4.456 12.381 3.067 1.00 64.56 91 GLN A O 1
ATOM 740 N N . SER A 1 92 ? -4.382 10.718 4.574 1.00 79.81 92 SER A N 1
ATOM 741 C CA . SER A 1 92 ? -3.186 10.075 4.042 1.00 79.81 92 SER A CA 1
ATOM 742 C C . SER A 1 92 ? -3.409 8.584 3.873 1.00 79.81 92 SER A C 1
ATOM 744 O O . SER A 1 92 ? -3.941 7.901 4.748 1.00 79.81 92 SER A O 1
ATOM 746 N N . VAL A 1 93 ? -2.969 8.079 2.726 1.00 92.25 93 VAL A N 1
ATOM 747 C CA . VAL A 1 93 ? -2.787 6.648 2.505 1.00 92.25 93 VAL A CA 1
ATOM 748 C C . VAL A 1 93 ? -1.293 6.362 2.546 1.00 92.25 93 VAL A C 1
ATOM 750 O O . VAL A 1 93 ? -0.514 6.973 1.810 1.00 92.25 93 VAL A O 1
ATOM 753 N N . ILE A 1 94 ? -0.898 5.435 3.413 1.00 94.31 94 ILE A N 1
ATOM 754 C CA . ILE A 1 94 ? 0.481 4.986 3.566 1.00 94.31 94 ILE A CA 1
ATOM 755 C C . ILE A 1 94 ? 0.615 3.633 2.884 1.00 94.31 94 ILE A C 1
ATOM 757 O O . ILE A 1 94 ? -0.009 2.656 3.297 1.00 94.31 94 ILE A O 1
ATOM 761 N N . PHE A 1 95 ? 1.453 3.573 1.858 1.00 96.06 95 PHE A N 1
ATOM 762 C CA . PHE A 1 95 ? 1.815 2.330 1.196 1.00 96.06 95 PHE A CA 1
ATOM 763 C C . PHE A 1 95 ? 2.994 1.663 1.889 1.00 96.06 95 PHE A C 1
ATOM 765 O O . PHE A 1 95 ? 3.898 2.331 2.398 1.00 96.06 95 PHE A O 1
ATOM 772 N N . GLY A 1 96 ? 3.016 0.334 1.837 1.00 95.50 96 GLY A N 1
ATOM 773 C CA . GLY A 1 96 ? 4.235 -0.423 2.053 1.00 95.50 96 GLY A CA 1
ATOM 774 C C . GLY A 1 96 ? 5.321 -0.024 1.068 1.00 95.50 96 GLY A C 1
ATOM 775 O O . GLY A 1 96 ? 5.049 0.569 0.021 1.00 95.50 96 GLY A O 1
ATOM 776 N N . ALA A 1 97 ? 6.555 -0.370 1.407 1.00 93.94 97 ALA A N 1
ATOM 777 C CA . ALA A 1 97 ? 7.701 -0.061 0.578 1.00 93.94 97 ALA A CA 1
ATOM 778 C C . ALA A 1 97 ? 8.542 -1.300 0.274 1.00 93.94 97 ALA A C 1
ATOM 780 O O . ALA A 1 97 ? 8.577 -2.258 1.045 1.00 93.94 97 ALA A O 1
ATOM 781 N N . GLU A 1 98 ? 9.242 -1.268 -0.852 1.00 91.06 98 GLU A N 1
ATOM 782 C CA . GLU A 1 98 ? 10.135 -2.315 -1.319 1.00 91.06 98 GLU A CA 1
ATOM 783 C C . GLU A 1 98 ? 11.439 -1.746 -1.893 1.00 91.06 98 GLU A C 1
ATOM 785 O O . GLU A 1 98 ? 11.610 -0.540 -2.096 1.00 91.06 98 GLU A O 1
ATOM 790 N N . LYS A 1 99 ? 12.390 -2.649 -2.150 1.00 87.94 99 LYS A N 1
ATOM 791 C CA . LYS A 1 99 ? 13.706 -2.306 -2.705 1.00 87.94 99 LYS A CA 1
ATOM 792 C C . LYS A 1 99 ? 13.719 -2.184 -4.222 1.00 87.94 99 LYS A C 1
ATOM 794 O O . LYS A 1 99 ? 14.591 -1.511 -4.762 1.00 87.94 99 LYS A O 1
ATOM 799 N N . ASN A 1 100 ? 12.819 -2.878 -4.915 1.00 86.44 100 ASN A N 1
ATOM 800 C CA . ASN A 1 100 ? 12.845 -2.950 -6.370 1.00 86.44 100 ASN A CA 1
ATOM 801 C C . ASN A 1 100 ? 11.841 -1.964 -6.955 1.00 86.44 100 ASN A C 1
ATOM 803 O O . ASN A 1 100 ? 10.714 -1.862 -6.488 1.00 86.44 100 ASN A O 1
ATOM 807 N N . PHE A 1 101 ? 12.218 -1.286 -8.034 1.00 87.88 101 PHE A N 1
ATOM 808 C CA . PHE A 1 101 ? 11.281 -0.424 -8.745 1.00 87.88 101 PHE A CA 1
ATOM 809 C C . PHE A 1 101 ? 10.431 -1.242 -9.730 1.00 87.88 101 PHE A C 1
ATOM 811 O O . PHE A 1 101 ? 10.543 -1.091 -10.945 1.00 87.88 101 PHE A O 1
ATOM 818 N N . TRP A 1 102 ? 9.652 -2.199 -9.224 1.00 86.62 102 TRP A N 1
ATOM 819 C CA . TRP A 1 102 ? 8.819 -3.088 -10.041 1.00 86.62 102 TRP A CA 1
ATOM 820 C C . TRP A 1 102 ? 7.605 -2.330 -10.622 1.00 86.62 102 TRP A C 1
ATOM 822 O O . TRP A 1 102 ? 7.073 -1.468 -9.942 1.00 86.62 102 TRP A O 1
ATOM 832 N N . PRO A 1 103 ? 7.139 -2.577 -11.862 1.00 83.62 103 PRO A N 1
ATOM 833 C CA . PRO A 1 103 ? 7.643 -3.520 -12.861 1.00 83.62 103 PRO A CA 1
ATOM 834 C C . PRO A 1 103 ? 8.787 -2.968 -13.723 1.00 83.62 103 PRO A C 1
ATOM 836 O O . PRO A 1 103 ? 9.242 -3.641 -14.645 1.00 83.62 103 PRO A O 1
ATOM 839 N N . TYR A 1 104 ? 9.268 -1.754 -13.449 1.00 84.56 104 TYR A N 1
ATOM 840 C CA . TYR A 1 104 ? 10.322 -1.097 -14.230 1.00 84.56 104 TYR A CA 1
ATOM 841 C C . TYR A 1 104 ? 11.725 -1.676 -13.986 1.00 84.56 104 TYR A C 1
ATOM 843 O O . TYR A 1 104 ? 12.674 -1.316 -14.680 1.00 84.56 104 TYR A O 1
ATOM 851 N N . PHE A 1 105 ? 11.860 -2.595 -13.033 1.00 80.19 105 PHE A N 1
ATOM 852 C CA . PHE A 1 105 ? 13.052 -3.390 -12.780 1.00 80.19 105 PHE A CA 1
ATOM 853 C C . PHE A 1 105 ? 12.822 -4.851 -13.188 1.00 80.19 105 PHE A C 1
ATOM 855 O O . PHE A 1 105 ? 11.877 -5.496 -12.726 1.00 80.19 105 PHE A O 1
ATOM 862 N N . SER A 1 106 ? 13.715 -5.401 -14.017 1.00 70.56 106 SER A N 1
ATOM 863 C CA . SER A 1 106 ? 13.681 -6.806 -14.425 1.00 70.56 106 SER A CA 1
ATOM 864 C C . SER A 1 106 ? 14.583 -7.652 -13.532 1.00 70.56 106 SER A C 1
ATOM 866 O O . SER A 1 106 ? 15.810 -7.579 -13.610 1.00 70.56 106 SER A O 1
ATOM 868 N N . LEU A 1 107 ? 13.970 -8.516 -12.718 1.00 61.31 107 LEU A N 1
ATOM 869 C CA . LEU A 1 107 ? 14.690 -9.444 -11.840 1.00 61.31 107 LEU A CA 1
ATOM 870 C C . LEU A 1 107 ? 15.586 -10.416 -12.617 1.00 61.31 107 LEU A C 1
ATOM 872 O O . LEU A 1 107 ? 16.693 -10.691 -12.166 1.00 61.31 107 LEU A O 1
ATOM 876 N N . GLY A 1 108 ? 15.133 -10.898 -13.780 1.00 62.00 108 GLY A N 1
ATOM 877 C CA . GLY A 1 108 ? 15.895 -11.838 -14.611 1.00 62.00 108 GLY A CA 1
ATOM 878 C C . GLY A 1 108 ? 17.097 -11.205 -15.313 1.00 62.00 108 GLY A C 1
ATOM 879 O O . GLY A 1 108 ? 18.047 -11.904 -15.640 1.00 62.00 108 GLY A O 1
ATOM 880 N N . ARG A 1 109 ? 17.074 -9.882 -15.523 1.00 59.22 109 ARG A N 1
ATOM 881 C CA . ARG A 1 109 ? 18.191 -9.136 -16.127 1.00 59.22 109 ARG A CA 1
ATOM 882 C C . ARG A 1 109 ? 19.052 -8.401 -15.103 1.00 59.22 109 ARG A C 1
ATOM 884 O O . ARG A 1 109 ? 20.079 -7.853 -15.477 1.00 59.22 109 ARG A O 1
ATOM 891 N N . GLY A 1 110 ? 18.619 -8.337 -13.841 1.00 70.94 110 GLY A N 1
ATOM 892 C CA . GLY A 1 110 ? 19.278 -7.536 -12.807 1.00 70.94 110 GLY A CA 1
ATOM 893 C C . GLY A 1 110 ? 19.361 -6.044 -13.150 1.00 70.94 110 GLY A C 1
ATOM 894 O O . GLY A 1 110 ? 20.240 -5.358 -12.641 1.00 70.94 110 GLY A O 1
ATOM 895 N N . ALA A 1 111 ? 18.480 -5.551 -14.026 1.00 72.19 111 ALA A N 1
ATOM 896 C CA . ALA A 1 111 ? 18.600 -4.235 -14.640 1.00 72.19 111 ALA A CA 1
ATOM 897 C C . ALA A 1 111 ? 17.246 -3.531 -14.778 1.00 72.19 111 ALA A C 1
ATOM 899 O O . ALA A 1 111 ? 16.184 -4.159 -14.873 1.00 72.19 111 ALA A O 1
ATOM 900 N N . LEU A 1 112 ? 17.312 -2.203 -14.810 1.00 78.81 112 LEU A N 1
ATOM 901 C CA . LEU A 1 112 ? 16.191 -1.323 -15.106 1.00 78.81 112 LEU A CA 1
ATOM 902 C C . LEU A 1 112 ? 15.782 -1.437 -16.585 1.00 78.81 112 LEU A C 1
ATOM 904 O O . LEU A 1 112 ? 16.619 -1.621 -17.468 1.00 78.81 112 LEU A O 1
ATOM 908 N N . LEU A 1 113 ? 14.482 -1.335 -16.858 1.00 79.88 113 LEU A N 1
ATOM 909 C CA . LEU A 1 113 ? 13.952 -1.219 -18.218 1.00 79.88 113 LEU A CA 1
ATOM 910 C C . LEU A 1 113 ? 14.279 0.176 -18.795 1.00 79.88 113 LEU A C 1
ATOM 912 O O . LEU A 1 113 ? 14.450 1.114 -18.016 1.00 79.88 113 LEU A O 1
ATOM 916 N N . PRO A 1 114 ? 14.331 0.358 -20.129 1.00 77.56 114 PRO A N 1
ATOM 917 C CA . PRO A 1 114 ? 14.768 1.619 -20.745 1.00 77.56 114 PRO A CA 1
ATOM 918 C C . PRO A 1 114 ? 14.070 2.885 -20.210 1.00 77.56 114 PRO A C 1
ATOM 920 O O . PRO A 1 114 ? 14.734 3.864 -19.881 1.00 77.56 114 PRO A O 1
ATOM 923 N N . ASP A 1 115 ? 12.749 2.844 -20.006 1.00 79.88 115 ASP A N 1
ATOM 924 C CA . ASP A 1 115 ? 11.977 3.990 -19.493 1.00 79.88 115 ASP A CA 1
ATOM 925 C C . ASP A 1 115 ? 12.059 4.182 -17.970 1.00 79.88 115 ASP A C 1
ATOM 927 O O . ASP A 1 115 ? 11.547 5.165 -17.422 1.00 79.88 115 ASP A O 1
ATOM 931 N N . ALA A 1 116 ? 12.674 3.244 -17.251 1.00 83.88 116 ALA A N 1
ATOM 932 C CA . ALA A 1 116 ? 12.710 3.258 -15.797 1.00 83.88 116 ALA A CA 1
ATOM 933 C C . ALA A 1 116 ? 13.597 4.379 -15.246 1.00 83.88 116 ALA A C 1
ATOM 935 O O . ALA A 1 116 ? 13.273 4.938 -14.203 1.00 83.88 116 ALA A O 1
ATOM 936 N N . TYR A 1 117 ? 14.676 4.740 -15.949 1.00 83.69 117 TYR A N 1
ATOM 937 C CA . TYR A 1 117 ? 15.611 5.783 -15.514 1.00 83.69 117 TYR A CA 1
ATOM 938 C C . TYR A 1 117 ? 14.930 7.152 -15.411 1.00 83.69 117 TYR A C 1
ATOM 940 O O . TYR A 1 117 ? 14.962 7.779 -14.354 1.00 83.69 117 TYR A O 1
ATOM 948 N N . ARG A 1 118 ? 14.198 7.563 -16.455 1.00 86.69 118 ARG A N 1
ATOM 949 C CA . ARG A 1 118 ? 13.431 8.821 -16.456 1.00 86.69 118 ARG A CA 1
ATOM 950 C C . ARG A 1 118 ? 12.370 8.846 -15.355 1.00 86.69 118 ARG A C 1
ATOM 952 O O . ARG A 1 118 ? 12.159 9.859 -14.695 1.00 86.69 118 ARG A O 1
ATOM 959 N N . ARG A 1 119 ? 11.691 7.715 -15.137 1.00 87.62 119 ARG A N 1
ATOM 960 C CA . ARG A 1 119 ? 10.709 7.579 -14.052 1.00 87.62 119 ARG A CA 1
ATOM 961 C C . ARG A 1 119 ? 11.380 7.684 -12.687 1.00 87.62 119 ARG A C 1
ATOM 963 O O . ARG A 1 119 ? 10.843 8.337 -11.805 1.00 87.62 119 ARG A O 1
ATOM 970 N N . LEU A 1 120 ? 12.551 7.079 -12.517 1.00 87.88 120 LEU A N 1
ATOM 971 C CA . LEU A 1 120 ? 13.305 7.109 -11.270 1.00 87.88 120 LEU A CA 1
ATOM 972 C C . LEU A 1 120 ? 13.760 8.528 -10.914 1.00 87.88 120 LEU A C 1
ATOM 974 O O . LEU A 1 120 ? 13.739 8.887 -9.739 1.00 87.88 120 LEU A O 1
ATOM 978 N N . GLU A 1 121 ? 14.145 9.343 -11.897 1.00 87.94 121 GLU A N 1
ATOM 979 C CA . GLU A 1 121 ? 14.480 10.762 -11.699 1.00 87.94 121 GLU A CA 1
ATOM 980 C C . GLU A 1 121 ? 13.304 11.560 -11.128 1.00 87.94 121 GLU A C 1
ATOM 982 O O . GLU A 1 121 ? 13.492 12.335 -10.195 1.00 87.94 121 GLU A O 1
ATOM 987 N N . GLN A 1 122 ? 12.097 11.307 -11.634 1.00 89.00 122 GLN A N 1
ATOM 988 C CA . GLN A 1 122 ? 10.855 11.963 -11.210 1.00 89.00 122 GLN A CA 1
ATOM 989 C C . GLN A 1 122 ? 10.251 11.370 -9.928 1.00 89.00 122 GLN A C 1
ATOM 991 O O . GLN A 1 122 ? 9.373 11.976 -9.307 1.00 89.00 122 GLN A O 1
ATOM 996 N N . TYR A 1 123 ? 10.680 10.168 -9.542 1.00 90.75 123 TYR A N 1
ATOM 997 C CA . TYR A 1 123 ? 10.186 9.498 -8.350 1.00 90.75 123 TYR A CA 1
ATOM 998 C C . TYR A 1 123 ? 10.637 10.244 -7.084 1.00 90.75 123 TYR A C 1
ATOM 1000 O O . TYR A 1 123 ? 11.779 10.718 -7.038 1.00 90.75 123 TYR A O 1
ATOM 1008 N N . PRO A 1 124 ? 9.784 10.337 -6.042 1.00 90.06 124 PRO A N 1
ATOM 1009 C CA . PRO A 1 124 ? 10.167 10.944 -4.771 1.00 90.06 124 PRO A CA 1
ATOM 1010 C C . PRO A 1 124 ? 11.493 10.399 -4.223 1.00 90.06 124 PRO A C 1
ATOM 1012 O O . PRO A 1 124 ? 11.764 9.199 -4.282 1.00 90.06 124 PRO A O 1
ATOM 1015 N N . LYS A 1 125 ? 12.332 11.297 -3.698 1.00 88.88 125 LYS A N 1
ATOM 1016 C CA . LYS A 1 125 ? 13.649 10.960 -3.148 1.00 88.88 125 LYS A CA 1
ATOM 1017 C C . LYS A 1 125 ? 13.566 10.867 -1.629 1.00 88.88 125 LYS A C 1
ATOM 1019 O O . LYS A 1 125 ? 13.097 11.798 -0.982 1.00 88.88 125 LYS A O 1
ATOM 1024 N N . PHE A 1 126 ? 14.071 9.769 -1.072 1.00 85.69 126 PHE A N 1
ATOM 1025 C CA . PHE A 1 126 ? 14.004 9.465 0.364 1.00 85.69 126 PHE A CA 1
ATOM 1026 C C . PHE A 1 126 ? 15.393 9.330 1.008 1.00 85.69 126 PHE A C 1
ATOM 1028 O O . PHE A 1 126 ? 15.570 8.626 1.999 1.00 85.69 126 PHE A O 1
ATOM 1035 N N . GLY A 1 127 ? 16.403 9.987 0.429 1.00 85.00 127 GLY A N 1
ATOM 1036 C CA . GLY A 1 127 ? 17.785 9.903 0.902 1.00 85.00 127 GLY A CA 1
ATOM 1037 C C . GLY A 1 127 ? 18.284 8.456 0.958 1.00 85.00 127 GLY A C 1
ATOM 1038 O O . GLY A 1 127 ? 18.215 7.741 -0.038 1.00 85.00 127 GLY A O 1
ATOM 1039 N N . ASN A 1 128 ? 18.754 8.039 2.136 1.00 86.06 128 ASN A N 1
ATOM 1040 C CA . ASN A 1 128 ? 19.334 6.714 2.385 1.00 86.06 128 ASN A CA 1
ATOM 1041 C C . ASN A 1 128 ? 18.328 5.702 2.961 1.00 86.06 128 ASN A C 1
ATOM 1043 O O . ASN A 1 128 ? 18.730 4.734 3.611 1.00 86.06 128 ASN A O 1
ATOM 1047 N N . ASP A 1 129 ? 17.026 5.933 2.789 1.00 88.75 129 ASP A N 1
ATOM 1048 C CA . ASP A 1 129 ? 16.026 5.002 3.295 1.00 88.75 129 ASP A CA 1
ATOM 1049 C C . ASP A 1 129 ? 16.100 3.638 2.571 1.00 88.75 129 ASP A C 1
ATOM 1051 O O . ASP A 1 129 ? 16.286 3.582 1.352 1.00 88.75 129 ASP A O 1
ATOM 1055 N N . PRO A 1 130 ? 15.948 2.517 3.302 1.00 88.00 130 PRO A N 1
ATOM 1056 C CA . PRO A 1 130 ? 16.225 1.179 2.775 1.00 88.00 130 PRO A CA 1
ATOM 1057 C C . PRO A 1 130 ? 15.216 0.678 1.732 1.00 88.00 130 PRO A C 1
ATOM 1059 O O . PRO A 1 130 ? 15.546 -0.235 0.970 1.00 88.00 130 PRO A O 1
ATOM 1062 N N . TYR A 1 131 ? 14.005 1.242 1.701 1.00 91.00 131 TYR A N 1
ATOM 1063 C CA . TYR A 1 131 ? 12.918 0.828 0.810 1.00 91.00 131 TYR A CA 1
ATOM 1064 C C . TYR A 1 131 ? 12.313 2.054 0.109 1.00 91.00 131 TYR A C 1
ATOM 1066 O O . TYR A 1 131 ? 11.326 2.609 0.579 1.00 91.00 131 TYR A O 1
ATOM 1074 N N . PRO A 1 132 ? 12.904 2.549 -0.986 1.00 90.56 132 PRO A N 1
ATOM 1075 C CA . PRO A 1 132 ? 12.486 3.823 -1.570 1.00 90.56 132 PRO A CA 1
ATOM 1076 C C . PRO A 1 132 ? 11.244 3.724 -2.468 1.00 90.56 132 PRO A C 1
ATOM 1078 O O . PRO A 1 132 ? 10.691 4.757 -2.841 1.00 90.56 132 PRO A O 1
ATOM 1081 N N . PHE A 1 133 ? 10.794 2.523 -2.845 1.00 92.94 133 PHE A N 1
ATOM 1082 C CA . PHE A 1 133 ? 9.700 2.340 -3.804 1.00 92.94 133 PHE A CA 1
ATOM 1083 C C . PHE A 1 133 ? 8.435 1.863 -3.104 1.00 92.94 133 PHE A C 1
ATOM 1085 O O . PHE A 1 133 ? 8.515 1.026 -2.217 1.00 92.94 133 PHE A O 1
ATOM 1092 N N . ALA A 1 134 ? 7.268 2.378 -3.495 1.00 94.31 134 ALA A N 1
ATOM 1093 C CA . ALA A 1 134 ? 5.994 1.904 -2.955 1.00 94.31 134 ALA A CA 1
ATOM 1094 C C . ALA A 1 134 ? 5.740 0.446 -3.356 1.00 94.31 134 ALA A C 1
ATOM 1096 O O . ALA A 1 134 ? 6.297 -0.011 -4.347 1.00 94.31 134 ALA A O 1
ATOM 1097 N N . ASN A 1 135 ? 4.857 -0.243 -2.641 1.00 94.12 135 ASN A N 1
ATOM 1098 C CA . ASN A 1 135 ? 4.344 -1.567 -2.969 1.00 94.12 135 ASN A CA 1
ATOM 1099 C C . ASN A 1 135 ? 2.804 -1.547 -2.907 1.00 94.12 135 ASN A C 1
ATOM 1101 O O . ASN A 1 135 ? 2.214 -1.150 -1.905 1.00 94.12 135 ASN A O 1
ATOM 1105 N N . ALA A 1 136 ? 2.150 -1.957 -3.990 1.00 93.69 136 ALA A N 1
ATOM 1106 C CA . ALA A 1 136 ? 0.700 -1.936 -4.168 1.00 93.69 136 ALA A CA 1
ATOM 1107 C C . ALA A 1 136 ? -0.026 -3.063 -3.419 1.00 93.69 136 ALA A C 1
ATOM 1109 O O . ALA A 1 136 ? -1.247 -3.007 -3.261 1.00 93.69 136 ALA A O 1
ATOM 1110 N N . GLY A 1 137 ? 0.705 -4.080 -2.962 1.00 93.81 137 GLY A N 1
ATOM 1111 C CA . GLY A 1 137 ? 0.166 -5.222 -2.232 1.00 93.81 137 GLY A CA 1
ATOM 1112 C C . GLY A 1 137 ? -0.210 -4.913 -0.788 1.00 93.81 137 GLY A C 1
ATOM 1113 O O . GLY A 1 137 ? -0.837 -5.744 -0.146 1.00 93.81 137 GLY A O 1
ATOM 1114 N N . LEU A 1 138 ? 0.155 -3.747 -0.252 1.00 94.12 138 LEU A N 1
ATOM 1115 C CA . LEU A 1 138 ? -0.137 -3.397 1.135 1.00 94.12 138 LEU A CA 1
ATOM 1116 C C . LEU A 1 138 ? -0.179 -1.886 1.356 1.00 94.12 138 LEU A C 1
ATOM 1118 O O . LEU A 1 138 ? 0.749 -1.164 0.993 1.00 94.12 138 LEU A O 1
ATOM 1122 N N . TRP A 1 139 ? -1.257 -1.408 1.972 1.00 95.94 139 TRP A N 1
ATOM 1123 C CA . TRP A 1 139 ? -1.424 -0.001 2.331 1.00 95.94 139 TRP A CA 1
ATOM 1124 C C . TRP A 1 139 ? -2.500 0.189 3.398 1.00 95.94 139 TRP A C 1
ATOM 1126 O O . TRP A 1 139 ? -3.396 -0.637 3.559 1.00 95.94 139 TRP A O 1
ATOM 1136 N N . ILE A 1 140 ? -2.422 1.299 4.125 1.00 95.56 140 ILE A N 1
ATOM 1137 C CA . ILE A 1 140 ? -3.368 1.674 5.178 1.00 95.56 140 ILE A CA 1
ATOM 1138 C C . ILE A 1 140 ? -3.769 3.139 5.032 1.00 95.56 140 ILE A C 1
ATOM 1140 O O . ILE A 1 140 ? -2.942 3.983 4.696 1.00 95.56 140 ILE A O 1
ATOM 1144 N N . GLY A 1 141 ? -5.033 3.449 5.284 1.00 93.62 141 GLY A N 1
ATOM 1145 C CA . GLY A 1 141 ? -5.539 4.819 5.256 1.00 93.62 141 GLY A CA 1
ATOM 1146 C C . GLY A 1 141 ? -6.964 4.904 5.781 1.00 93.62 141 GLY A C 1
ATOM 1147 O O . GLY A 1 141 ? -7.633 3.883 5.953 1.00 93.62 141 GLY A O 1
ATOM 1148 N N . ASP A 1 142 ? -7.453 6.114 6.037 1.00 90.75 142 ASP A N 1
ATOM 1149 C CA . ASP A 1 142 ? -8.879 6.298 6.307 1.00 90.75 142 ASP A CA 1
ATOM 1150 C C . ASP A 1 142 ? -9.724 5.957 5.067 1.00 90.75 142 ASP A C 1
ATOM 1152 O O . ASP A 1 142 ? -9.282 6.088 3.922 1.00 90.75 142 ASP A O 1
ATOM 1156 N N . VAL A 1 143 ? -10.958 5.509 5.298 1.00 92.19 143 VAL A N 1
ATOM 1157 C CA . VAL A 1 143 ? -11.862 5.023 4.245 1.00 92.19 143 VAL A CA 1
ATOM 1158 C C . VAL A 1 143 ? -12.135 6.072 3.162 1.00 92.19 143 VAL A C 1
ATOM 1160 O O . VAL A 1 143 ? -12.226 5.714 1.986 1.00 92.19 143 VAL A O 1
ATOM 1163 N N . SER A 1 144 ? -12.230 7.359 3.511 1.00 89.75 144 SER A N 1
ATOM 1164 C CA . SER A 1 144 ? -12.477 8.424 2.532 1.00 89.75 144 SER A CA 1
ATOM 1165 C C . SER A 1 144 ? -11.269 8.625 1.613 1.00 89.75 144 SER A C 1
ATOM 1167 O O . SER A 1 144 ? -11.416 8.647 0.385 1.00 89.75 144 SER A O 1
ATOM 1169 N N . SER A 1 145 ? -10.066 8.714 2.183 1.00 89.31 145 SER A N 1
ATOM 1170 C CA . SER A 1 145 ? -8.823 8.837 1.412 1.00 89.31 145 SER A CA 1
ATOM 1171 C C . SER A 1 145 ? -8.581 7.601 0.548 1.00 89.31 145 SER A C 1
ATOM 1173 O O . SER A 1 145 ? -8.278 7.730 -0.639 1.00 89.31 145 SER A O 1
ATOM 1175 N N . ALA A 1 146 ? -8.820 6.406 1.097 1.00 92.38 146 ALA A N 1
ATOM 1176 C CA . ALA A 1 146 ? -8.756 5.140 0.374 1.00 92.38 146 ALA A CA 1
ATOM 1177 C C . ALA A 1 146 ? -9.717 5.104 -0.827 1.00 92.38 146 ALA A C 1
ATOM 1179 O O . ALA A 1 146 ? -9.312 4.764 -1.938 1.00 92.38 146 ALA A O 1
ATOM 1180 N N . ALA A 1 147 ? -10.981 5.496 -0.635 1.00 92.19 147 ALA A N 1
ATOM 1181 C CA . ALA A 1 147 ? -11.986 5.496 -1.699 1.00 92.19 147 ALA A CA 1
ATOM 1182 C C . ALA A 1 147 ? -11.618 6.453 -2.835 1.00 92.19 147 ALA A C 1
ATOM 1184 O O . ALA A 1 147 ? -11.762 6.115 -4.012 1.00 92.19 147 ALA A O 1
ATOM 1185 N N . ASN A 1 148 ? -11.114 7.639 -2.495 1.00 89.31 148 ASN A N 1
ATOM 1186 C CA . ASN A 1 148 ? -10.693 8.611 -3.493 1.00 89.31 148 ASN A CA 1
ATOM 1187 C C . ASN A 1 148 ? -9.433 8.160 -4.245 1.00 89.31 148 ASN A C 1
ATOM 1189 O O . ASN A 1 148 ? -9.407 8.248 -5.474 1.00 89.31 148 ASN A O 1
ATOM 1193 N N . LEU A 1 149 ? -8.430 7.628 -3.543 1.00 90.69 149 LEU A N 1
ATOM 1194 C CA . LEU A 1 149 ? -7.230 7.049 -4.147 1.00 90.69 149 LEU A CA 1
ATOM 1195 C C . LEU A 1 149 ? -7.595 5.936 -5.135 1.00 90.69 149 LEU A C 1
ATOM 1197 O O . LEU A 1 149 ? -7.201 5.994 -6.298 1.00 90.69 149 LEU A O 1
ATOM 1201 N N . VAL A 1 150 ? -8.369 4.942 -4.692 1.00 91.62 150 VAL A N 1
ATOM 1202 C CA . VAL A 1 150 ? -8.716 3.764 -5.499 1.00 91.62 150 VAL A CA 1
ATOM 1203 C C . VAL A 1 150 ? -9.537 4.156 -6.730 1.00 91.62 150 VAL A C 1
ATOM 1205 O O . VAL A 1 150 ? -9.288 3.633 -7.815 1.00 91.62 150 VAL A O 1
ATOM 1208 N N . ARG A 1 151 ? -10.458 5.125 -6.613 1.00 89.69 151 ARG A N 1
ATOM 1209 C CA . ARG A 1 151 ? -11.202 5.655 -7.768 1.00 89.69 151 ARG A CA 1
ATOM 1210 C C . ARG A 1 151 ? -10.259 6.205 -8.840 1.00 89.69 151 ARG A C 1
ATOM 1212 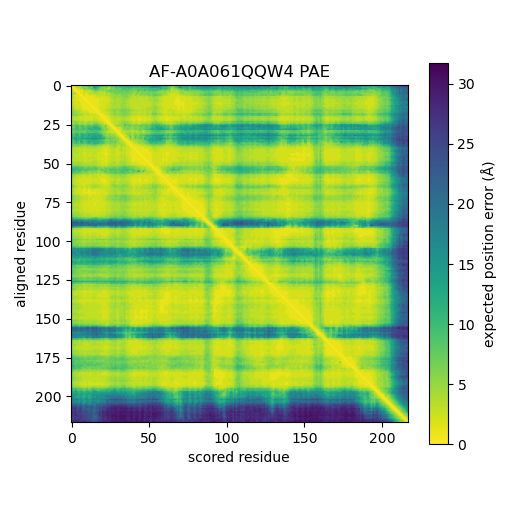O O . ARG A 1 151 ? -10.417 5.875 -10.009 1.00 89.69 151 ARG A O 1
ATOM 1219 N N . ASN A 1 152 ? -9.269 7.005 -8.445 1.00 86.94 152 ASN A N 1
ATOM 1220 C CA . ASN A 1 152 ? -8.302 7.564 -9.390 1.00 86.94 152 ASN A CA 1
ATOM 1221 C C . ASN A 1 152 ? -7.322 6.511 -9.923 1.00 86.94 152 ASN A C 1
ATOM 1223 O O . ASN A 1 152 ? -6.892 6.584 -11.072 1.00 86.94 152 ASN A O 1
ATOM 1227 N N . TRP A 1 153 ? -6.981 5.513 -9.106 1.00 88.19 153 TRP A N 1
ATOM 1228 C CA . TRP A 1 153 ? -6.157 4.384 -9.526 1.00 88.19 153 TRP A CA 1
ATOM 1229 C C . TRP A 1 153 ? -6.814 3.626 -10.679 1.00 88.19 153 TRP A C 1
ATOM 1231 O O . TRP A 1 153 ? -6.140 3.323 -11.663 1.00 88.19 153 TRP A O 1
ATOM 1241 N N . LEU A 1 154 ? -8.130 3.404 -10.611 1.00 84.50 154 LEU A N 1
ATOM 1242 C CA . LEU A 1 154 ? -8.886 2.778 -11.695 1.00 84.50 154 LEU A CA 1
ATOM 1243 C C . LEU A 1 154 ? -8.868 3.609 -12.988 1.00 84.50 154 LEU A C 1
ATOM 1245 O O . LEU A 1 154 ? -8.651 3.037 -14.052 1.00 84.50 154 LEU A O 1
ATOM 1249 N N . THR A 1 155 ? -9.032 4.933 -12.908 1.00 79.38 155 THR A N 1
ATOM 1250 C CA . THR A 1 155 ? -9.110 5.805 -14.098 1.00 79.38 155 THR A CA 1
ATOM 1251 C C . THR A 1 155 ? -7.762 6.044 -14.775 1.00 79.38 155 THR A C 1
ATOM 1253 O O . THR A 1 155 ? -7.705 6.354 -15.961 1.00 79.38 155 THR A O 1
ATOM 1256 N N . PHE A 1 156 ? -6.646 5.918 -14.050 1.00 70.38 156 PHE A N 1
ATOM 1257 C CA . PHE A 1 156 ? -5.327 6.294 -14.572 1.00 70.38 156 PHE A CA 1
ATOM 1258 C C . PHE A 1 156 ? -4.791 5.361 -15.671 1.00 70.38 156 PHE A C 1
ATOM 1260 O O . PHE A 1 156 ? -3.799 5.671 -16.329 1.00 70.38 156 PHE A O 1
ATOM 1267 N N . ASN A 1 157 ? -5.409 4.195 -15.866 1.00 61.97 157 ASN A N 1
ATOM 1268 C CA . ASN A 1 157 ? -4.813 3.120 -16.652 1.00 61.97 157 ASN A CA 1
ATOM 1269 C C . ASN A 1 157 ? -5.683 2.640 -17.817 1.00 61.97 157 ASN A C 1
ATOM 1271 O O . ASN A 1 157 ? -5.366 1.595 -18.380 1.00 61.97 157 ASN A O 1
ATOM 1275 N N . ASP A 1 158 ? -6.754 3.355 -18.187 1.00 58.00 158 ASP A N 1
ATOM 1276 C CA . ASP A 1 158 ? -7.798 2.838 -19.087 1.00 58.00 158 ASP A CA 1
ATOM 1277 C C . ASP A 1 158 ? -7.279 2.275 -20.422 1.00 58.00 158 ASP A C 1
ATOM 1279 O O . ASP A 1 158 ? -7.807 1.257 -20.873 1.00 58.00 158 ASP A O 1
ATOM 1283 N N . ASN A 1 159 ? -6.165 2.800 -20.945 1.00 57.38 159 ASN A N 1
ATOM 1284 C CA . ASN A 1 159 ? -5.584 2.418 -22.239 1.00 57.38 159 ASN A CA 1
ATOM 1285 C C . ASN A 1 159 ? -4.368 1.462 -22.180 1.00 57.38 159 ASN A C 1
ATOM 1287 O O . ASN A 1 159 ? -3.779 1.190 -23.222 1.00 57.38 159 ASN A O 1
ATOM 1291 N N . ASP A 1 160 ? -3.949 0.960 -21.008 1.00 64.69 160 ASP A N 1
ATOM 1292 C CA . ASP A 1 160 ? -2.776 0.068 -20.900 1.00 64.69 160 ASP A CA 1
ATOM 1293 C C . ASP A 1 160 ? -3.183 -1.423 -20.989 1.00 64.69 160 ASP A C 1
ATOM 1295 O O . ASP A 1 160 ? -3.829 -1.941 -20.071 1.00 64.69 160 ASP A O 1
ATOM 1299 N N . PRO A 1 161 ? -2.820 -2.159 -22.056 1.00 49.44 161 PRO A N 1
ATOM 1300 C CA . PRO A 1 161 ? -3.147 -3.581 -22.185 1.00 49.44 161 PRO A CA 1
ATOM 1301 C C . PRO A 1 161 ? -2.401 -4.467 -21.170 1.00 49.44 161 PRO A C 1
ATOM 1303 O O . PRO A 1 161 ? -2.844 -5.579 -20.891 1.00 49.44 161 PRO A O 1
ATOM 1306 N N . ASN A 1 162 ? -1.324 -3.970 -20.548 1.00 54.78 162 ASN A N 1
ATOM 1307 C CA . ASN A 1 162 ? -0.517 -4.683 -19.554 1.00 54.78 162 ASN A CA 1
ATOM 1308 C C . ASN A 1 162 ? -0.834 -4.253 -18.108 1.00 54.78 162 ASN A C 1
ATOM 1310 O O . ASN A 1 162 ? 0.017 -4.378 -17.232 1.00 54.78 162 ASN A O 1
ATOM 1314 N N . LYS A 1 163 ? -2.071 -3.778 -17.874 1.00 69.12 163 LYS A N 1
ATOM 1315 C CA . LYS A 1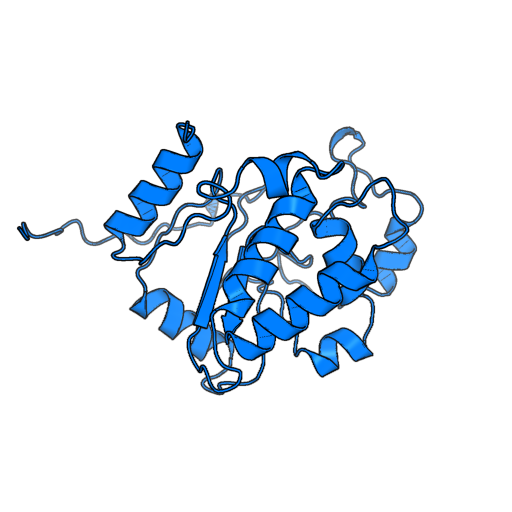 163 ? -2.714 -3.279 -16.633 1.00 69.12 163 LYS A CA 1
ATOM 1316 C C . LYS A 1 163 ? -2.268 -3.910 -15.303 1.00 69.12 163 LYS A C 1
ATOM 1318 O O . LYS A 1 163 ? -3.022 -4.619 -14.647 1.00 69.12 163 LYS A O 1
ATOM 1323 N N . ASP A 1 164 ? -1.063 -3.616 -14.859 1.00 80.94 164 ASP A N 1
ATOM 1324 C CA . ASP A 1 164 ? -0.591 -4.030 -13.549 1.00 80.94 164 ASP A CA 1
ATOM 1325 C C . ASP A 1 164 ? -0.908 -2.970 -12.478 1.00 80.94 164 ASP A C 1
ATOM 1327 O O . ASP A 1 164 ? -0.855 -1.763 -12.738 1.00 80.94 164 ASP A O 1
ATOM 1331 N N . ASP A 1 165 ? -1.271 -3.418 -11.277 1.00 87.50 165 ASP A N 1
ATOM 1332 C CA . ASP A 1 165 ? -1.624 -2.560 -10.147 1.00 87.50 165 ASP A CA 1
ATOM 1333 C C . ASP A 1 165 ? -0.430 -1.716 -9.684 1.00 87.50 165 ASP A C 1
ATOM 1335 O O . ASP A 1 165 ? -0.565 -0.495 -9.568 1.00 87.50 165 ASP A O 1
ATOM 1339 N N . GLN A 1 166 ? 0.748 -2.325 -9.520 1.00 90.25 166 GLN A N 1
ATOM 1340 C CA . GLN A 1 166 ? 1.979 -1.636 -9.133 1.00 90.25 166 GLN A CA 1
ATOM 1341 C C . GLN A 1 166 ? 2.387 -0.589 -10.172 1.00 90.25 166 GLN A C 1
ATOM 1343 O O . GLN A 1 166 ? 2.715 0.550 -9.830 1.00 90.25 166 GLN A O 1
ATOM 1348 N N . GLY A 1 167 ? 2.354 -0.955 -11.455 1.00 88.75 167 GLY A N 1
ATOM 1349 C CA . GLY A 1 167 ? 2.682 -0.042 -12.548 1.00 88.75 167 GLY A CA 1
ATOM 1350 C C . GLY A 1 167 ? 1.800 1.209 -12.526 1.00 88.75 167 GLY A C 1
ATOM 1351 O O . GLY A 1 167 ? 2.313 2.327 -12.632 1.00 88.75 167 GLY A O 1
ATOM 1352 N N . ALA A 1 168 ? 0.491 1.030 -12.333 1.00 88.12 168 ALA A N 1
ATOM 1353 C CA . ALA A 1 168 ? -0.466 2.126 -12.209 1.00 88.12 168 ALA A CA 1
ATOM 1354 C C . ALA A 1 168 ? -0.239 2.972 -10.946 1.00 88.12 168 ALA A C 1
ATOM 1356 O O . ALA A 1 168 ? -0.237 4.200 -11.040 1.00 88.12 168 ALA A O 1
ATOM 1357 N N . LEU A 1 169 ? 0.036 2.343 -9.798 1.00 90.75 169 LEU A N 1
ATOM 1358 C CA . LEU A 1 169 ? 0.383 3.049 -8.564 1.00 90.75 169 LEU A CA 1
ATOM 1359 C C . LEU A 1 169 ? 1.609 3.943 -8.760 1.00 90.75 169 LEU A C 1
ATOM 1361 O O . LEU A 1 169 ? 1.591 5.115 -8.397 1.00 90.75 169 LEU A O 1
ATOM 1365 N N . HIS A 1 170 ? 2.673 3.430 -9.373 1.00 90.69 170 HIS A N 1
ATOM 1366 C CA . HIS A 1 170 ? 3.854 4.246 -9.626 1.00 90.69 170 HIS A CA 1
ATOM 1367 C C . HIS A 1 170 ? 3.563 5.410 -10.567 1.00 90.69 170 HIS A C 1
ATOM 1369 O O . HIS A 1 170 ? 4.054 6.507 -10.324 1.00 90.69 170 HIS A O 1
ATOM 1375 N N . LYS A 1 171 ? 2.748 5.216 -11.613 1.00 87.69 171 LYS A N 1
ATOM 1376 C CA . LYS A 1 171 ? 2.347 6.322 -12.495 1.00 87.69 171 LYS A CA 1
ATOM 1377 C C . LYS A 1 171 ? 1.616 7.426 -11.718 1.00 87.69 171 LYS A C 1
ATOM 1379 O O . LYS A 1 171 ? 1.922 8.596 -11.925 1.00 87.69 171 LYS A O 1
ATOM 1384 N N . LEU A 1 172 ? 0.724 7.055 -10.799 1.00 88.75 172 LEU A N 1
ATOM 1385 C CA . LEU A 1 172 ? 0.055 7.990 -9.894 1.00 88.75 172 LEU A CA 1
ATOM 1386 C C . LEU A 1 172 ? 1.044 8.706 -8.969 1.00 88.75 172 LEU A C 1
ATOM 1388 O O . LEU A 1 172 ? 1.031 9.931 -8.875 1.00 88.75 172 LEU A O 1
ATOM 1392 N N . ILE A 1 173 ? 1.943 7.957 -8.325 1.00 90.31 173 ILE A N 1
ATOM 1393 C CA . ILE A 1 173 ? 2.958 8.518 -7.428 1.00 90.31 173 ILE A CA 1
ATOM 1394 C C . ILE A 1 173 ? 3.875 9.481 -8.173 1.00 90.31 173 ILE A C 1
ATOM 1396 O O . ILE A 1 173 ? 4.288 10.460 -7.574 1.00 90.31 173 ILE A O 1
ATOM 1400 N N . LEU A 1 174 ? 4.188 9.276 -9.454 1.00 89.88 174 LEU A N 1
ATOM 1401 C CA . LEU A 1 174 ? 5.029 10.202 -10.224 1.00 89.88 174 LEU A CA 1
ATOM 1402 C C . LEU A 1 174 ? 4.393 11.595 -10.385 1.00 89.88 174 LEU A C 1
ATOM 1404 O O . LEU A 1 174 ? 5.113 12.583 -10.523 1.00 89.88 174 LEU A O 1
ATOM 1408 N N . GLN A 1 175 ? 3.068 11.712 -10.290 1.00 88.25 175 GLN A N 1
ATOM 1409 C CA . GLN A 1 175 ? 2.378 12.993 -10.387 1.00 88.25 175 GLN A CA 1
ATOM 1410 C C . GLN A 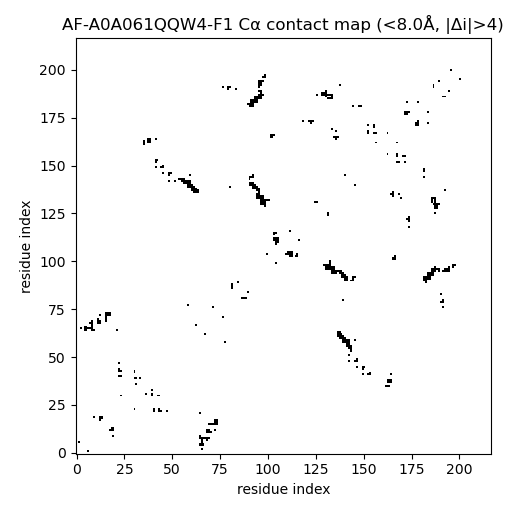1 175 ? 2.405 13.747 -9.055 1.00 88.25 175 GLN A C 1
ATOM 1412 O O . GLN A 1 175 ? 1.706 13.391 -8.109 1.00 88.25 175 GLN A O 1
ATOM 1417 N N . GLN A 1 176 ? 3.163 14.844 -8.987 1.00 84.06 176 GLN A N 1
ATOM 1418 C CA . GLN A 1 176 ? 3.275 15.652 -7.766 1.00 84.06 176 GLN A CA 1
ATOM 1419 C C . GLN A 1 176 ? 1.918 16.115 -7.229 1.00 84.06 176 GLN A C 1
ATOM 1421 O O . GLN A 1 176 ? 1.608 15.867 -6.066 1.00 84.06 176 GLN A O 1
ATOM 1426 N N . LYS A 1 177 ? 1.074 16.681 -8.099 1.00 84.94 177 LYS A N 1
ATOM 1427 C CA . LYS A 1 177 ? -0.277 17.123 -7.732 1.00 84.94 177 LYS A CA 1
ATOM 1428 C C . LYS A 1 177 ? -1.115 15.991 -7.131 1.00 84.94 177 LYS A C 1
ATOM 1430 O O . LYS A 1 177 ? -1.891 16.226 -6.212 1.00 84.94 177 LYS A O 1
ATOM 1435 N N . PHE A 1 178 ? -0.954 14.764 -7.629 1.00 83.56 178 PHE A N 1
ATOM 1436 C CA . PHE A 1 178 ? -1.656 13.597 -7.100 1.00 83.56 178 PHE A CA 1
ATOM 1437 C C . PHE A 1 178 ? -1.177 13.259 -5.686 1.00 83.56 178 PHE A C 1
ATOM 1439 O O . PHE A 1 178 ? -1.994 13.110 -4.780 1.00 83.56 178 PHE A O 1
ATOM 1446 N N . ARG A 1 179 ? 0.144 13.214 -5.471 1.00 85.38 179 ARG A N 1
ATOM 1447 C CA . ARG A 1 179 ? 0.722 12.971 -4.140 1.00 85.38 179 ARG A CA 1
ATOM 1448 C C . ARG A 1 179 ? 0.242 13.990 -3.112 1.00 85.38 179 ARG A C 1
ATOM 1450 O O . ARG A 1 179 ? -0.104 13.594 -2.009 1.00 85.38 179 ARG A O 1
ATOM 1457 N N . GLU A 1 180 ? 0.206 15.266 -3.487 1.00 82.12 180 GLU A N 1
ATOM 1458 C CA . GLU A 1 180 ? -0.249 16.360 -2.624 1.00 82.12 180 GLU A CA 1
ATOM 1459 C C . GLU A 1 180 ? -1.757 16.281 -2.352 1.00 82.12 180 GLU A C 1
ATOM 1461 O O . GLU A 1 180 ? -2.182 16.430 -1.213 1.00 82.12 180 GLU A O 1
ATOM 1466 N N . THR A 1 181 ? -2.568 15.972 -3.370 1.00 81.00 181 THR A N 1
ATOM 1467 C CA . THR A 1 181 ? -4.036 15.888 -3.237 1.00 81.00 181 THR A CA 1
ATOM 1468 C C . THR A 1 181 ? -4.479 14.733 -2.336 1.00 81.00 181 THR A C 1
ATOM 1470 O O . THR A 1 181 ? -5.455 14.867 -1.604 1.00 81.00 181 THR A O 1
ATOM 1473 N N . PHE A 1 182 ? -3.785 13.592 -2.388 1.00 78.56 182 PHE A N 1
ATOM 1474 C CA . PHE A 1 182 ? -4.150 12.380 -1.637 1.00 78.56 182 PHE A CA 1
ATOM 1475 C C . PHE A 1 182 ? -3.225 12.100 -0.443 1.00 78.56 182 PHE A C 1
ATOM 1477 O O . PHE A 1 182 ? -3.292 11.016 0.136 1.00 78.56 182 PHE A O 1
ATOM 1484 N N . SER A 1 183 ? -2.337 13.049 -0.120 1.00 84.31 183 SER A N 1
ATOM 1485 C CA . SER A 1 183 ? -1.258 12.948 0.875 1.00 84.31 183 SER A CA 1
ATOM 1486 C C . SER A 1 183 ? -0.615 11.558 0.919 1.00 84.31 183 SER A C 1
ATOM 1488 O O . SER A 1 183 ? -0.554 10.909 1.966 1.00 84.31 183 SER A O 1
ATOM 1490 N N . ILE A 1 184 ? -0.181 11.054 -0.237 1.00 87.81 184 ILE A N 1
ATOM 1491 C CA . ILE A 1 184 ? 0.349 9.690 -0.345 1.00 87.81 184 ILE A CA 1
ATOM 1492 C C . ILE A 1 184 ? 1.707 9.608 0.339 1.00 87.81 184 ILE A C 1
ATOM 1494 O O . ILE A 1 184 ? 2.633 10.345 -0.003 1.00 87.81 184 ILE A O 1
ATOM 1498 N N . SER A 1 185 ? 1.828 8.654 1.257 1.00 90.94 185 SER A N 1
ATOM 1499 C CA . SER A 1 185 ? 3.058 8.341 1.976 1.00 90.94 185 SER A CA 1
ATOM 1500 C C . SER A 1 185 ? 3.556 6.941 1.625 1.00 90.94 185 SER A C 1
ATOM 1502 O O . SER A 1 185 ? 2.779 6.059 1.262 1.00 90.94 185 SER A O 1
ATOM 1504 N N . ILE A 1 186 ? 4.863 6.728 1.757 1.00 93.50 186 ILE A N 1
ATOM 1505 C CA . ILE A 1 186 ? 5.518 5.433 1.545 1.00 93.50 186 ILE A CA 1
ATOM 1506 C C . ILE A 1 186 ? 6.280 5.093 2.823 1.00 93.50 186 ILE A C 1
ATOM 1508 O O . ILE A 1 186 ? 7.067 5.915 3.286 1.00 93.50 186 ILE A O 1
ATOM 1512 N N . ASP A 1 187 ? 6.054 3.909 3.394 1.00 94.81 187 ASP A N 1
ATOM 1513 C CA . ASP A 1 187 ? 6.725 3.438 4.611 1.00 94.81 187 ASP A CA 1
ATOM 1514 C C . ASP A 1 187 ? 8.153 2.952 4.323 1.00 94.81 187 ASP A C 1
ATOM 1516 O O . ASP A 1 187 ? 8.491 1.770 4.411 1.00 94.81 187 ASP A O 1
ATOM 1520 N N . THR A 1 188 ? 9.017 3.894 3.965 1.00 92.88 188 THR A N 1
ATOM 1521 C CA . THR A 1 188 ? 10.377 3.649 3.469 1.00 92.88 188 THR A CA 1
ATOM 1522 C C . THR A 1 188 ? 11.329 3.028 4.495 1.00 92.88 188 THR A C 1
ATOM 1524 O O . THR A 1 188 ? 12.429 2.590 4.148 1.00 92.88 188 THR A O 1
ATOM 1527 N N . ARG A 1 189 ? 10.916 2.971 5.768 1.00 91.25 189 ARG A N 1
ATOM 1528 C CA . ARG A 1 189 ? 11.681 2.428 6.902 1.00 91.25 189 ARG A CA 1
ATOM 1529 C C . ARG A 1 189 ? 10.991 1.254 7.597 1.00 91.25 189 ARG A C 1
ATOM 1531 O O . ARG A 1 189 ? 11.418 0.880 8.687 1.00 91.25 189 ARG A O 1
ATOM 1538 N N . SER A 1 190 ? 9.953 0.687 6.988 1.00 91.62 190 SER A N 1
ATOM 1539 C CA . SER A 1 190 ? 9.233 -0.484 7.499 1.00 91.62 190 SER A CA 1
ATOM 1540 C C . SER A 1 190 ? 8.723 -0.346 8.938 1.00 91.62 190 SER A C 1
ATOM 1542 O O . SER A 1 190 ? 8.898 -1.242 9.764 1.00 91.62 190 SER A O 1
ATOM 1544 N N . ARG A 1 191 ? 8.112 0.797 9.262 1.00 90.69 191 ARG A N 1
ATOM 1545 C CA . ARG A 1 191 ? 7.492 1.061 10.572 1.00 90.69 191 ARG A CA 1
ATOM 1546 C C . ARG A 1 191 ? 6.123 0.398 10.724 1.00 90.69 191 ARG A C 1
ATOM 1548 O O . ARG A 1 191 ? 5.727 0.078 11.840 1.00 90.69 191 ARG A O 1
ATOM 1555 N N . LEU A 1 192 ? 5.404 0.243 9.619 1.00 92.69 192 LEU A N 1
ATOM 1556 C CA . LEU A 1 192 ? 4.094 -0.400 9.510 1.00 92.69 192 LEU A CA 1
ATOM 1557 C C . LEU A 1 192 ? 4.191 -1.709 8.735 1.00 92.69 192 LEU A C 1
ATOM 1559 O O . LEU A 1 192 ? 3.516 -2.682 9.061 1.00 92.69 192 LEU A O 1
ATOM 1563 N N . PHE A 1 193 ? 5.034 -1.719 7.707 1.00 94.50 193 PHE A N 1
ATOM 1564 C CA . PHE A 1 193 ? 5.047 -2.740 6.685 1.00 94.50 193 PHE A CA 1
ATOM 1565 C C . PHE A 1 193 ? 6.456 -3.213 6.376 1.00 94.50 193 PHE A C 1
ATOM 1567 O O . PHE A 1 193 ? 7.326 -2.433 5.994 1.00 94.50 193 PHE A O 1
ATOM 1574 N N . LEU A 1 194 ? 6.669 -4.521 6.436 1.00 91.31 194 LEU A N 1
ATOM 1575 C CA . LEU A 1 194 ? 7.930 -5.121 6.033 1.00 91.31 194 LEU A CA 1
ATOM 1576 C C . LEU A 1 194 ? 7.740 -5.937 4.754 1.00 91.31 194 LEU A C 1
ATOM 1578 O O . LEU A 1 194 ? 7.171 -7.026 4.787 1.00 91.31 194 LEU A O 1
ATOM 1582 N N . CYS A 1 195 ? 8.261 -5.438 3.633 1.00 87.00 195 CYS A N 1
ATOM 1583 C CA . CYS A 1 195 ? 8.383 -6.236 2.418 1.00 87.00 195 CYS A CA 1
ATOM 1584 C C . CYS A 1 195 ? 9.649 -7.098 2.502 1.00 87.00 195 CYS A C 1
ATOM 1586 O O . CYS A 1 195 ? 10.766 -6.586 2.598 1.00 87.00 195 CYS A O 1
ATOM 1588 N N . CYS A 1 196 ? 9.487 -8.422 2.474 1.00 78.75 196 CYS A N 1
ATOM 1589 C CA . CYS A 1 196 ? 10.600 -9.360 2.649 1.00 78.75 196 CYS A CA 1
ATOM 1590 C C . CYS A 1 196 ? 11.341 -9.709 1.345 1.00 78.75 196 CYS A C 1
ATOM 1592 O O . CYS A 1 196 ? 12.351 -10.415 1.386 1.00 78.75 196 CYS A O 1
ATOM 1594 N N . VAL A 1 197 ? 10.888 -9.226 0.183 1.00 71.12 197 VAL A N 1
ATOM 1595 C CA . VAL A 1 197 ? 11.517 -9.545 -1.109 1.00 71.12 197 VAL A CA 1
ATOM 1596 C C . VAL A 1 197 ? 12.951 -9.001 -1.145 1.00 71.12 197 VAL A C 1
ATOM 1598 O O . VAL A 1 197 ? 13.174 -7.793 -1.197 1.00 71.12 197 VAL A O 1
ATOM 1601 N N . LYS A 1 198 ? 13.942 -9.907 -1.125 1.00 64.25 198 LYS A N 1
ATOM 1602 C CA . LYS A 1 198 ? 15.385 -9.589 -1.025 1.00 64.25 198 LYS A CA 1
ATOM 1603 C C . LYS A 1 198 ? 15.746 -8.720 0.195 1.00 64.25 198 LYS A C 1
ATOM 1605 O O . LYS A 1 198 ? 16.730 -7.965 0.191 1.00 64.25 198 LYS A O 1
ATOM 1610 N N . THR A 1 199 ? 14.967 -8.826 1.264 1.00 62.09 199 THR A N 1
ATOM 1611 C CA . THR A 1 199 ? 15.306 -8.223 2.551 1.00 62.09 199 THR A CA 1
ATOM 1612 C C . THR A 1 199 ? 16.244 -9.153 3.301 1.00 62.09 199 THR A C 1
ATOM 1614 O O . THR A 1 199 ? 15.977 -10.343 3.438 1.00 62.09 199 THR A O 1
ATOM 1617 N N . ASN A 1 200 ? 17.376 -8.615 3.763 1.00 61.03 200 ASN A N 1
ATOM 1618 C CA . ASN A 1 200 ? 18.276 -9.371 4.620 1.00 61.03 200 ASN A CA 1
ATOM 1619 C C . ASN A 1 200 ? 17.611 -9.500 5.996 1.00 61.03 200 ASN A C 1
ATOM 1621 O O . ASN A 1 200 ? 17.485 -8.511 6.719 1.00 61.03 200 ASN A O 1
ATOM 1625 N N . LEU A 1 201 ? 17.172 -10.715 6.329 1.00 66.56 201 LEU A N 1
ATOM 1626 C CA . LEU A 1 201 ? 16.473 -11.000 7.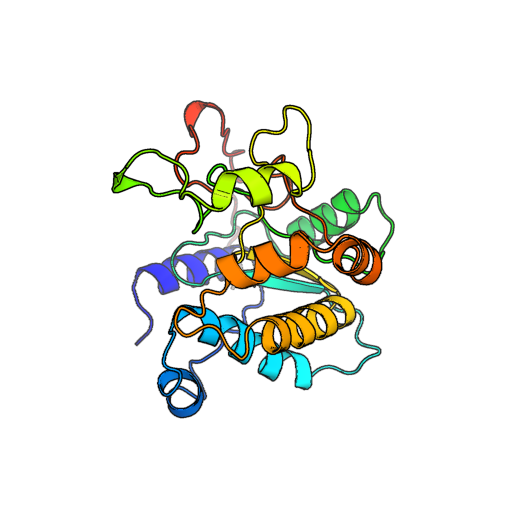579 1.00 66.56 201 LEU A CA 1
A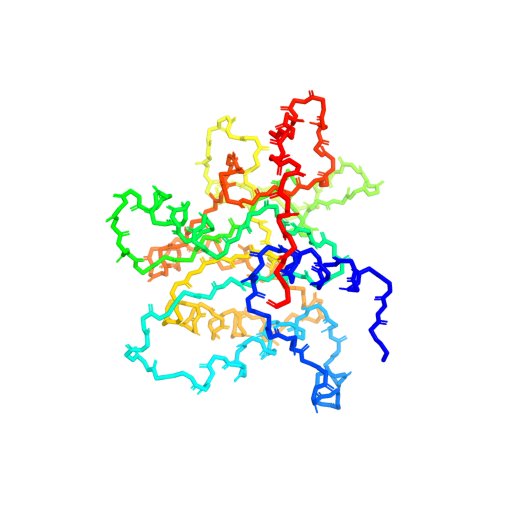TOM 1627 C C . LEU A 1 201 ? 17.395 -10.968 8.809 1.00 66.56 201 LEU A C 1
ATOM 1629 O O . LEU A 1 201 ? 16.890 -10.912 9.924 1.00 66.56 201 LEU A O 1
ATOM 1633 N N . ASN A 1 202 ? 18.722 -10.919 8.638 1.00 60.06 202 ASN A N 1
ATOM 1634 C CA . ASN A 1 202 ? 19.687 -10.968 9.746 1.00 60.06 202 ASN A CA 1
ATOM 1635 C C . ASN A 1 202 ? 19.556 -9.788 10.724 1.00 60.06 202 ASN A C 1
ATOM 1637 O O . ASN A 1 202 ? 19.935 -9.910 11.886 1.00 60.06 202 ASN A O 1
ATOM 1641 N N . ASN A 1 203 ? 18.999 -8.660 10.272 1.00 53.28 203 ASN A N 1
ATOM 1642 C CA . ASN A 1 203 ? 18.769 -7.477 11.107 1.00 53.28 203 ASN A CA 1
ATOM 1643 C C . ASN A 1 203 ? 17.324 -7.366 11.617 1.00 53.28 203 ASN A C 1
ATOM 1645 O O . ASN A 1 203 ? 17.000 -6.429 12.345 1.00 53.28 203 ASN A O 1
ATOM 1649 N N . ILE A 1 204 ? 16.449 -8.310 11.258 1.00 58.34 204 ILE A N 1
ATOM 1650 C CA . ILE A 1 204 ? 15.076 -8.356 11.757 1.00 58.34 204 ILE A CA 1
ATOM 1651 C C . ILE A 1 204 ? 15.082 -9.164 13.048 1.00 58.34 204 ILE A C 1
ATOM 1653 O O . ILE A 1 204 ? 15.060 -10.393 13.055 1.00 58.34 204 ILE A O 1
ATOM 1657 N N . ARG A 1 205 ? 15.113 -8.452 14.176 1.00 56.75 205 ARG A N 1
ATOM 16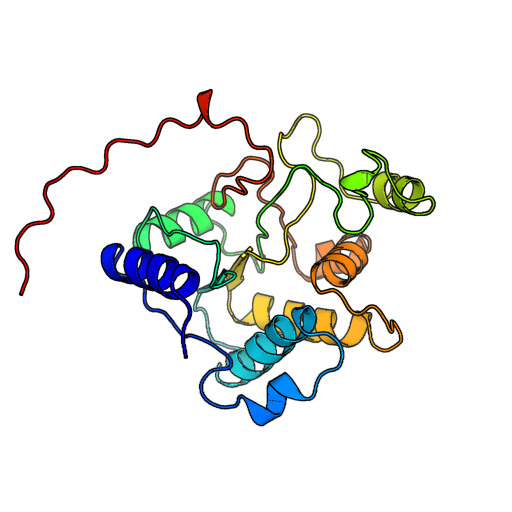58 C CA . ARG A 1 205 ? 14.827 -9.054 15.476 1.00 56.75 205 ARG A CA 1
ATOM 1659 C C . ARG A 1 205 ? 13.314 -9.170 15.604 1.00 56.75 205 ARG A C 1
ATOM 1661 O O . ARG A 1 205 ? 12.642 -8.177 15.865 1.00 56.75 205 ARG A O 1
ATOM 1668 N N . LEU A 1 206 ? 12.781 -10.376 15.414 1.00 50.62 206 LEU A N 1
ATOM 1669 C CA . LEU A 1 206 ? 11.427 -10.682 15.866 1.00 50.62 206 LEU A CA 1
ATOM 1670 C C . LEU A 1 206 ? 11.425 -10.499 17.385 1.00 50.62 206 LEU A C 1
ATOM 1672 O O . LEU A 1 206 ? 12.073 -11.258 18.110 1.00 50.62 206 LEU A O 1
ATOM 1676 N N . TRP A 1 207 ? 10.759 -9.453 17.871 1.00 43.22 207 TRP A N 1
ATOM 1677 C CA . TRP A 1 207 ? 10.519 -9.312 19.300 1.00 43.22 207 TRP A CA 1
ATOM 1678 C C . TRP A 1 207 ? 9.762 -10.561 19.744 1.00 43.22 207 TRP A C 1
ATOM 1680 O O . TRP A 1 207 ? 8.754 -10.918 19.133 1.00 43.22 207 TRP A O 1
ATOM 1690 N N . LYS A 1 208 ? 10.286 -11.274 20.750 1.00 36.78 208 LYS A N 1
ATOM 1691 C CA . LYS A 1 208 ? 9.607 -12.444 21.315 1.00 36.78 208 LYS A CA 1
ATOM 1692 C C . LYS A 1 208 ? 8.194 -12.014 21.700 1.00 36.78 208 LYS A C 1
ATOM 1694 O O . LYS A 1 208 ? 8.026 -11.251 22.649 1.00 36.78 208 LYS A O 1
ATOM 1699 N N . VAL A 1 209 ? 7.200 -12.508 20.968 1.00 43.34 209 VAL A N 1
ATOM 1700 C CA . VAL A 1 209 ? 5.802 -12.430 21.385 1.00 43.34 209 VAL A CA 1
ATOM 1701 C C . VAL A 1 209 ? 5.734 -13.120 22.752 1.00 43.34 209 VAL A C 1
ATOM 1703 O O . VAL A 1 209 ? 6.223 -14.250 22.865 1.00 43.34 209 VAL A O 1
ATOM 1706 N N . PRO A 1 210 ? 5.209 -12.478 23.809 1.00 34.69 210 PRO A N 1
ATOM 1707 C CA . PRO A 1 210 ? 5.004 -13.149 25.082 1.00 34.69 210 PRO A CA 1
ATOM 1708 C C . PRO A 1 210 ? 4.152 -14.397 24.842 1.00 34.69 210 PRO A C 1
ATOM 1710 O O . PRO A 1 210 ? 3.005 -14.307 24.416 1.00 34.69 210 PRO A O 1
ATOM 1713 N N . THR A 1 211 ? 4.708 -15.577 25.104 1.00 35.72 211 THR A N 1
ATOM 1714 C CA . THR A 1 211 ? 4.093 -16.894 24.856 1.00 35.72 211 THR A CA 1
ATOM 1715 C C . THR A 1 211 ? 2.923 -17.224 25.789 1.00 35.72 211 THR A C 1
ATOM 1717 O O . THR A 1 211 ? 2.561 -18.385 25.947 1.00 35.72 211 THR A O 1
ATOM 1720 N N . LYS A 1 212 ? 2.282 -16.224 26.399 1.00 36.03 212 LYS A N 1
ATOM 1721 C CA . LYS A 1 212 ? 1.060 -16.417 27.181 1.00 36.03 212 LYS A CA 1
ATOM 1722 C C . LYS A 1 212 ? -0.149 -15.971 26.372 1.00 36.03 212 LYS A C 1
ATOM 1724 O O . LYS A 1 212 ? -0.757 -14.944 26.653 1.00 36.03 212 LYS A O 1
ATOM 1729 N N . VAL A 1 213 ? -0.514 -16.787 25.387 1.00 39.41 213 VAL A N 1
ATOM 1730 C CA . VAL A 1 213 ? -1.910 -16.853 24.948 1.00 39.41 213 VAL A CA 1
ATOM 1731 C C . VAL A 1 213 ? -2.635 -17.616 26.056 1.00 39.41 213 VAL A C 1
ATOM 1733 O O . VAL A 1 213 ? -2.499 -18.832 26.172 1.00 39.41 213 VAL A O 1
ATOM 1736 N N . GLY A 1 214 ? -3.287 -16.883 26.961 1.00 35.00 214 GLY A N 1
ATOM 1737 C CA . GLY A 1 214 ? -4.188 -17.485 27.944 1.00 35.00 214 GLY A CA 1
ATOM 1738 C C . GLY A 1 214 ? -5.339 -18.210 27.233 1.00 35.00 214 GLY A C 1
ATOM 1739 O O . GLY A 1 214 ? -5.665 -17.851 26.098 1.00 35.00 214 GLY A O 1
ATOM 1740 N N . PRO A 1 215 ? -5.949 -19.231 27.857 1.00 34.59 215 PRO A N 1
ATOM 1741 C CA . PRO A 1 215 ? -7.057 -19.942 27.249 1.00 34.59 215 PRO A CA 1
ATOM 1742 C C . PRO A 1 215 ? -8.286 -19.039 27.340 1.00 34.59 215 PRO A C 1
ATOM 1744 O O . PRO A 1 215 ? -8.845 -18.871 28.419 1.00 34.59 215 PRO A O 1
ATOM 1747 N N . TYR A 1 216 ? -8.695 -18.439 26.229 1.00 35.22 216 TYR A N 1
ATOM 1748 C CA . TYR A 1 216 ? -10.009 -17.812 26.138 1.00 35.22 216 TYR A CA 1
ATOM 1749 C C . TYR A 1 216 ? -10.815 -18.528 25.058 1.00 35.22 216 TYR A C 1
ATOM 1751 O O . TYR A 1 216 ? -10.588 -18.351 23.859 1.00 35.22 216 TYR A O 1
ATOM 1759 N N . LEU A 1 217 ? -11.663 -19.429 25.569 1.00 30.59 217 LEU A N 1
ATOM 1760 C CA . LEU A 1 217 ? -13.012 -19.701 25.074 1.00 30.59 217 LEU A CA 1
ATOM 1761 C C . LEU A 1 217 ? -13.846 -18.414 25.119 1.00 30.59 217 LEU A C 1
ATOM 1763 O O . LEU A 1 217 ? -13.607 -17.608 26.050 1.00 30.59 217 LEU A O 1
#

Sequence (217 aa):
RIGERECLSIRSAIQQGIFLRILGLDNKSKYSKMANPKFRKVLAVHDFLQNFSRSNRSVLLFADASDVIYLGGNQEIFKSYVRYLNNTITQSVIFGAEKNFWPYFSLGRGALLPDAYRRLEQYPKFGNDPYPFANAGLWIGDVSSAANLVRNWLTFNDNDPNKDDQGALHKLILQQKFRETFSISIDTRSRLFLCCVKTNLNNIRLWKVPTKVGPYL

InterPro domains:
  IPR057589 PLOD1-3-like, GT domain [PF25342] (10-194)

Solvent-accessible surface area (backbone atoms only — not co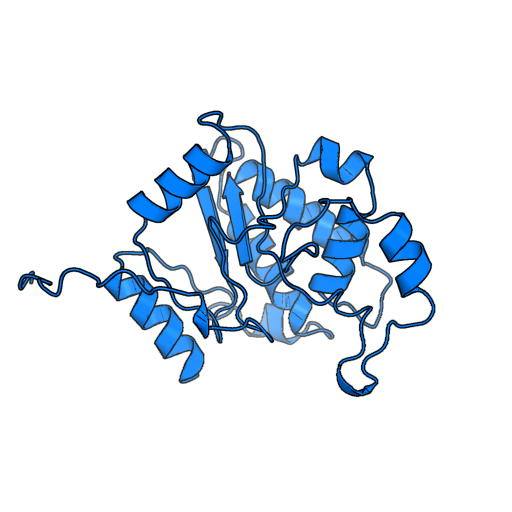mparable to full-atom values): 12778 Å² total; per-residue (Å²): 133,84,52,74,47,33,49,50,17,54,51,31,27,53,77,33,66,39,89,83,82,83,75,58,75,90,48,46,73,72,49,68,70,47,91,43,73,64,35,34,56,56,52,44,51,44,60,58,48,69,78,54,60,84,83,44,81,52,74,44,77,51,64,50,54,59,86,40,75,51,90,61,26,56,68,54,52,50,52,46,51,38,54,71,46,72,74,43,94,64,68,32,34,37,24,21,17,27,70,59,56,57,74,38,40,37,78,93,73,76,40,69,40,89,71,31,59,67,50,56,71,59,36,80,82,61,85,88,47,79,14,70,27,67,35,73,54,30,34,38,21,37,45,50,45,44,44,55,51,42,54,51,55,63,64,75,44,81,85,49,93,80,44,42,47,41,50,46,51,51,58,48,59,49,35,62,70,50,30,66,74,46,38,60,42,59,35,29,78,46,80,87,33,80,56,65,77,92,49,76,61,91,77,61,76,78,74,81,72,77,88,72,80,70,94,75,130

Mean predicted aligned error: 7.76 Å

Foldseek 3Di:
DQDPQLVQQVVLQVVQVHDDDDFCPVPVPVLVPDPDNQCSLLVRLLVVLVVDDLPAFDKDKAAARRHDGDLHHPVVLVVLVCVVVVVDQDLEKEFEFAQDLPPQADPVVRDGHPCVVVLVVLADDDDPQRGRAGDQRIMMGTSNLSNVVSVVLVVQCPPPSNDHSSVSVSVQNSDPVSCVVSVYHYPSNQSNHDDCDPDDCPPPDPDPDPPPPDDDD

Organism: NCBI:txid582737

Secondary structure (DSSP, 8-state):
---HHHHHHHHHHHHTT-----SSSS-HHHHHTSS-TTTHHHHHHHHHHTTS-TT---EEEEE-SSS----S-HHHHHHHHHHHTTT---S-EEEEEESS-TTTEETTTTEE-TTHHHHHHHSPP-TT-S--EEEEEEEEEEHHHHHHHHHHHHHTTTT-TT--HHHHHHHHHH-HHHHHHTT-EE-TT-SS----TT--GGG-------S------

Radius of gyration: 17.74 Å; Cα contacts (8 Å, |Δi|>4): 277; chains: 1; bounding box: 40×40×50 Å